Protein AF-0000000083337610 (afdb_homodimer)

Structure (mmCIF, N/CA/C/O backbone):
data_AF-0000000083337610-model_v1
#
loop_
_entity.id
_entity.type
_entity.pdbx_description
1 polymer 'DUF386 domain-containing protein'
#
loop_
_atom_site.group_PDB
_atom_site.id
_atom_site.type_symbol
_atom_site.label_atom_id
_atom_site.label_alt_id
_atom_site.label_comp_id
_atom_site.label_asym_id
_atom_site.label_entity_id
_atom_site.label_seq_id
_atom_site.pdbx_PDB_ins_code
_atom_site.Cartn_x
_atom_site.Cartn_y
_atom_site.Cartn_z
_atom_site.occupancy
_atom_site.B_iso_or_equiv
_atom_site.auth_seq_id
_atom_site.auth_comp_id
_atom_site.auth_asym_id
_atom_site.auth_atom_id
_atom_site.pdbx_PDB_model_num
ATOM 1 N N . MET A 1 1 ? -5.125 1.485 -1.265 1 97.12 1 MET A N 1
ATOM 2 C CA . MET A 1 1 ? -4.098 2.395 -0.764 1 97.12 1 MET A CA 1
ATOM 3 C C . MET A 1 1 ? -2.836 2.314 -1.617 1 97.12 1 MET A C 1
ATOM 5 O O . MET A 1 1 ? -2.586 1.3 -2.27 1 97.12 1 MET A O 1
ATOM 9 N N . ILE A 1 2 ? -2.115 3.377 -1.71 1 97.62 2 ILE A N 1
ATOM 10 C CA . ILE A 1 2 ? -0.821 3.461 -2.379 1 97.62 2 ILE A CA 1
ATOM 11 C C . ILE A 1 2 ? 0.247 3.904 -1.381 1 97.62 2 ILE A C 1
ATOM 13 O O . ILE A 1 2 ? 0.027 4.832 -0.598 1 97.62 2 ILE A O 1
ATOM 17 N N . PHE A 1 3 ? 1.333 3.201 -1.333 1 97.88 3 PHE A N 1
ATOM 18 C CA . PHE A 1 3 ? 2.441 3.482 -0.428 1 97.88 3 PHE A CA 1
ATOM 19 C C . PHE A 1 3 ? 3.738 3.68 -1.204 1 97.88 3 PHE A C 1
ATOM 21 O O . PHE A 1 3 ? 4.047 2.906 -2.113 1 97.88 3 PHE A O 1
ATOM 28 N N . GLY A 1 4 ? 4.496 4.75 -0.892 1 96.88 4 GLY A N 1
ATOM 29 C CA . GLY A 1 4 ? 5.75 5.02 -1.575 1 96.88 4 GLY A CA 1
ATOM 30 C C . GLY A 1 4 ? 6.645 5.988 -0.824 1 96.88 4 GLY A C 1
ATOM 31 O O . GLY A 1 4 ? 6.387 6.301 0.34 1 96.88 4 GLY A O 1
ATOM 32 N N . HIS A 1 5 ? 7.754 6.293 -1.377 1 96.81 5 HIS A N 1
ATOM 33 C CA . HIS A 1 5 ? 8.719 7.266 -0.884 1 96.81 5 HIS A CA 1
ATOM 34 C C . HIS A 1 5 ? 8.961 8.375 -1.906 1 96.81 5 HIS A C 1
ATOM 36 O O . HIS A 1 5 ? 9.141 8.102 -3.094 1 96.81 5 HIS A O 1
ATOM 42 N N . LEU A 1 6 ? 9.016 9.602 -1.452 1 96.25 6 LEU A N 1
ATOM 43 C CA . LEU A 1 6 ? 9.039 10.742 -2.361 1 96.25 6 LEU A CA 1
ATOM 44 C C . LEU A 1 6 ? 10.359 10.805 -3.125 1 96.25 6 LEU A C 1
ATOM 46 O O . LEU A 1 6 ? 10.445 11.461 -4.168 1 96.25 6 LEU A O 1
ATOM 50 N N . SER A 1 7 ? 11.375 10.227 -2.555 1 93.44 7 SER A N 1
ATOM 51 C CA . SER A 1 7 ? 12.664 10.25 -3.23 1 93.44 7 SER A CA 1
ATOM 52 C C . SER A 1 7 ? 12.672 9.32 -4.438 1 93.44 7 SER A C 1
ATOM 54 O O . SER A 1 7 ? 13.602 9.344 -5.246 1 93.44 7 SER A O 1
ATOM 56 N N . GLN A 1 8 ? 11.703 8.484 -4.59 1 92.56 8 GLN A N 1
ATOM 57 C CA . GLN A 1 8 ? 11.578 7.559 -5.711 1 92.56 8 GLN A CA 1
ATOM 58 C C . GLN A 1 8 ? 10.547 8.055 -6.723 1 92.56 8 GLN A C 1
ATOM 60 O O . GLN A 1 8 ? 9.602 8.75 -6.359 1 92.56 8 GLN A O 1
ATOM 65 N N . PRO A 1 9 ? 10.852 7.738 -7.949 1 90.12 9 PRO A N 1
ATOM 66 C CA . PRO A 1 9 ? 9.805 8.062 -8.922 1 90.12 9 PRO A CA 1
ATOM 67 C C . PRO A 1 9 ? 8.492 7.332 -8.641 1 90.12 9 PRO A C 1
ATOM 69 O O . PRO A 1 9 ? 8.492 6.297 -7.969 1 90.12 9 PRO A O 1
ATOM 72 N N . ASN A 1 10 ? 7.395 7.953 -9.102 1 91.19 10 ASN A N 1
ATOM 73 C CA . ASN A 1 10 ? 6.145 7.207 -9.039 1 91.19 10 ASN A CA 1
ATOM 74 C C . ASN A 1 10 ? 6.254 5.859 -9.75 1 91.19 10 ASN A C 1
ATOM 76 O O . ASN A 1 10 ? 6.871 5.766 -10.812 1 91.19 10 ASN A O 1
ATOM 80 N N . PRO A 1 11 ? 5.742 4.875 -9.133 1 86.88 11 PRO A N 1
ATOM 81 C CA . PRO A 1 11 ? 5.879 3.564 -9.773 1 86.88 11 PRO A CA 1
ATOM 82 C C . PRO A 1 11 ? 5.098 3.459 -11.078 1 86.88 11 PRO A C 1
ATOM 84 O O . PRO A 1 11 ? 5.441 2.654 -11.945 1 86.88 11 PRO A O 1
ATOM 87 N N . CYS A 1 12 ? 4.062 4.18 -11.133 1 91.81 12 CYS A N 1
ATOM 88 C CA . CYS A 1 12 ? 3.262 4.297 -12.352 1 91.81 12 CYS A CA 1
ATOM 89 C C . CYS A 1 12 ? 2.58 5.656 -12.422 1 91.81 12 CYS A C 1
ATOM 91 O O . CYS A 1 12 ? 2.695 6.465 -11.5 1 91.81 12 CYS A O 1
ATOM 93 N N . ARG A 1 13 ? 1.967 5.816 -13.609 1 90.81 13 ARG A N 1
ATOM 94 C CA . ARG A 1 13 ? 1.261 7.086 -13.758 1 90.81 13 ARG A CA 1
ATOM 95 C C . ARG A 1 13 ? -0.006 7.109 -12.914 1 90.81 13 ARG A C 1
ATOM 97 O O . ARG A 1 13 ? -0.825 6.191 -12.984 1 90.81 13 ARG A O 1
ATOM 104 N N . PHE A 1 14 ? -0.141 8.172 -12.109 1 95.25 14 PHE A N 1
ATOM 105 C CA . PHE A 1 14 ? -1.327 8.367 -11.281 1 95.25 14 PHE A CA 1
ATOM 106 C C . PHE A 1 14 ? -2.252 9.406 -11.898 1 95.25 14 PHE A C 1
ATOM 108 O O . PHE A 1 14 ? -1.863 10.117 -12.828 1 95.25 14 PHE A O 1
ATOM 115 N N . PRO A 1 15 ? -3.549 9.453 -11.461 1 95.44 15 PRO A N 1
ATOM 116 C CA . PRO A 1 15 ? -4.406 10.57 -11.867 1 95.44 15 PRO A CA 1
ATOM 117 C C . PRO A 1 15 ? -3.764 11.93 -11.617 1 95.44 15 PRO A C 1
ATOM 119 O O . PRO A 1 15 ? -3.002 12.086 -10.664 1 95.44 15 PRO A O 1
ATOM 122 N N . ALA A 1 16 ? -4.098 12.836 -12.445 1 96.5 16 ALA A N 1
ATOM 123 C CA . ALA A 1 16 ? -3.475 14.156 -12.43 1 96.5 16 ALA A CA 1
ATOM 124 C C . ALA A 1 16 ? -3.566 14.797 -11.047 1 96.5 16 ALA A C 1
ATOM 126 O O . ALA A 1 16 ? -2.627 15.453 -10.594 1 96.5 16 ALA A O 1
ATOM 127 N N . ALA A 1 17 ? -4.684 14.648 -10.406 1 97.81 17 ALA A N 1
ATOM 128 C CA . ALA A 1 17 ? -4.883 15.258 -9.094 1 97.81 17 ALA A CA 1
ATOM 129 C C . ALA A 1 17 ? -3.902 14.695 -8.07 1 97.81 17 ALA A C 1
ATOM 131 O O . ALA A 1 17 ? -3.377 15.422 -7.23 1 97.81 17 ALA A O 1
ATOM 132 N N . ILE A 1 18 ? -3.664 13.414 -8.086 1 98 18 ILE A N 1
ATOM 133 C CA . ILE A 1 18 ? -2.719 12.766 -7.184 1 98 18 ILE A CA 1
ATOM 134 C C . ILE A 1 18 ? -1.299 13.234 -7.508 1 98 18 ILE A C 1
ATOM 136 O O . ILE A 1 18 ? -0.52 13.539 -6.602 1 98 18 ILE A O 1
ATOM 140 N N . GLU A 1 19 ? -0.991 13.297 -8.82 1 97.06 19 GLU A N 1
ATOM 141 C CA . GLU A 1 19 ? 0.319 13.797 -9.227 1 97.06 19 GLU A CA 1
ATOM 142 C C . GLU A 1 19 ? 0.546 15.219 -8.727 1 97.06 19 GLU A C 1
ATOM 144 O O . GLU A 1 19 ? 1.638 15.555 -8.258 1 97.06 19 GLU A O 1
ATOM 149 N N . LYS A 1 20 ? -0.447 16.016 -8.852 1 98 20 LYS A N 1
ATOM 150 C CA . LYS A 1 20 ? -0.371 17.375 -8.352 1 98 20 LYS A CA 1
ATOM 151 C C . LYS A 1 20 ? -0.085 17.406 -6.852 1 98 20 LYS A C 1
ATOM 153 O O . LYS A 1 20 ? 0.735 18.203 -6.383 1 98 20 LYS A O 1
ATOM 158 N N . GLY A 1 21 ? -0.787 16.547 -6.086 1 98.44 21 GLY A N 1
ATOM 159 C CA . GLY A 1 21 ? -0.542 16.453 -4.656 1 98.44 21 GLY A CA 1
ATOM 160 C C . GLY A 1 21 ? 0.877 16.031 -4.324 1 98.44 21 GLY A C 1
ATOM 161 O O . GLY A 1 21 ? 1.514 16.609 -3.445 1 98.44 21 GLY A O 1
ATOM 162 N N . LEU A 1 22 ? 1.353 15.039 -5.023 1 98.19 22 LEU A N 1
ATOM 163 C CA . LEU A 1 22 ? 2.711 14.555 -4.793 1 98.19 22 LEU A CA 1
ATOM 164 C C . LEU A 1 22 ? 3.734 15.617 -5.191 1 98.19 22 LEU A C 1
ATOM 166 O O . LEU A 1 22 ? 4.758 15.773 -4.523 1 98.19 22 LEU A O 1
ATOM 170 N N . ASP A 1 23 ? 3.527 16.297 -6.285 1 97.75 23 ASP A N 1
ATOM 171 C CA . ASP A 1 23 ? 4.41 17.375 -6.711 1 97.75 23 ASP A CA 1
ATOM 172 C C . ASP A 1 23 ? 4.461 18.484 -5.664 1 97.75 23 ASP A C 1
ATOM 174 O O . ASP A 1 23 ? 5.527 19.047 -5.402 1 97.75 23 ASP A O 1
ATOM 178 N N . PHE A 1 24 ? 3.289 18.859 -5.133 1 98.62 24 PHE A N 1
ATOM 179 C CA . PHE A 1 24 ? 3.236 19.828 -4.047 1 98.62 24 PHE A CA 1
ATOM 180 C C . PHE A 1 24 ? 4.156 19.422 -2.906 1 98.62 24 PHE A C 1
ATOM 182 O O . PHE A 1 24 ? 4.926 20.234 -2.396 1 98.62 24 PHE A O 1
ATOM 189 N N . LEU A 1 25 ? 4.09 18.141 -2.535 1 98.44 25 LEU A N 1
ATOM 190 C CA . LEU A 1 25 ? 4.906 17.625 -1.442 1 98.44 25 LEU A CA 1
ATOM 191 C C . LEU A 1 25 ? 6.391 17.672 -1.802 1 98.44 25 LEU A C 1
ATOM 193 O O . LEU A 1 25 ? 7.23 17.953 -0.946 1 98.44 25 LEU A O 1
ATOM 197 N N . ARG A 1 26 ? 6.699 17.422 -3.021 1 96.69 26 ARG A N 1
ATOM 198 C CA . ARG A 1 26 ? 8.078 17.359 -3.492 1 96.69 26 ARG A CA 1
ATOM 199 C C . ARG A 1 26 ? 8.703 18.75 -3.549 1 96.69 26 ARG A C 1
ATOM 201 O O . ARG A 1 26 ? 9.898 18.922 -3.309 1 96.69 26 ARG A O 1
ATOM 208 N N . THR A 1 27 ? 7.926 19.75 -3.818 1 96.81 27 THR A N 1
ATOM 209 C CA . THR A 1 27 ? 8.5 21.031 -4.219 1 96.81 27 THR A CA 1
ATOM 210 C C . THR A 1 27 ? 8.305 22.062 -3.125 1 96.81 27 THR A C 1
ATOM 212 O O . THR A 1 27 ? 8.898 23.156 -3.18 1 96.81 27 THR A O 1
ATOM 215 N N . THR A 1 28 ? 7.512 21.797 -2.176 1 97.44 28 THR A N 1
ATOM 2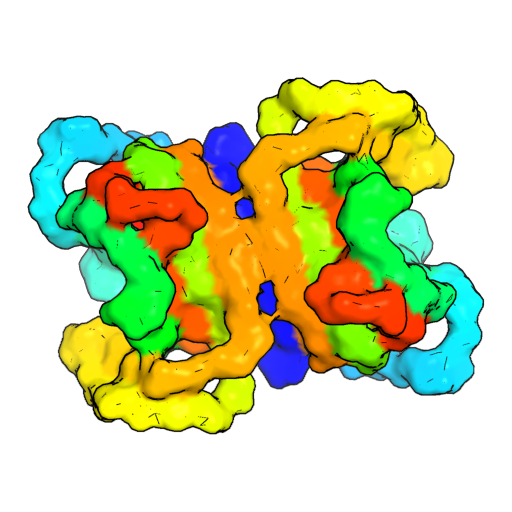16 C CA . THR A 1 28 ? 7.258 22.766 -1.113 1 97.44 28 THR A CA 1
ATOM 217 C C . THR A 1 28 ? 8.32 22.672 -0.026 1 97.44 28 THR A C 1
ATOM 219 O O . THR A 1 28 ? 8.711 21.578 0.37 1 97.44 28 THR A O 1
ATOM 222 N N . ASP A 1 29 ? 8.844 23.766 0.438 1 96.5 29 ASP A N 1
ATOM 223 C CA . ASP A 1 29 ? 9.727 23.828 1.599 1 96.5 29 ASP A CA 1
ATOM 224 C C . ASP A 1 29 ? 8.93 24 2.887 1 96.5 29 ASP A C 1
ATOM 226 O O . ASP A 1 29 ? 8.492 25.109 3.203 1 96.5 29 ASP A O 1
ATOM 230 N N . PHE A 1 30 ? 8.797 22.938 3.623 1 97.38 30 PHE A N 1
ATOM 231 C CA . PHE A 1 30 ? 7.945 22.953 4.809 1 97.38 30 PHE A CA 1
ATOM 232 C C . PHE A 1 30 ? 8.719 23.438 6.027 1 97.38 30 PHE A C 1
ATOM 234 O O . PHE A 1 30 ? 8.148 23.609 7.102 1 97.38 30 PHE A O 1
ATOM 241 N N . HIS A 1 31 ? 9.945 23.609 5.977 1 91.12 31 HIS A N 1
ATOM 242 C CA . HIS A 1 31 ? 10.812 23.891 7.113 1 91.12 31 HIS A CA 1
ATOM 243 C C . HIS A 1 31 ? 10.406 25.203 7.797 1 91.12 31 HIS A C 1
ATOM 245 O O . HIS A 1 31 ? 10.453 25.297 9.023 1 91.12 31 HIS A O 1
ATOM 251 N N . ASN A 1 32 ? 9.938 26.141 7.012 1 89.81 32 ASN A N 1
ATOM 252 C CA . ASN A 1 32 ? 9.68 27.438 7.633 1 89.81 32 ASN A CA 1
ATOM 253 C C . ASN A 1 32 ? 8.188 27.734 7.715 1 89.81 32 ASN A C 1
ATOM 255 O O . ASN A 1 32 ? 7.785 28.875 7.883 1 89.81 32 ASN A O 1
ATOM 259 N N . LEU A 1 33 ? 7.434 26.719 7.551 1 95.38 33 LEU A N 1
ATOM 260 C CA . LEU A 1 33 ? 5.992 26.922 7.645 1 95.38 33 LEU A CA 1
ATOM 261 C C . LEU A 1 33 ? 5.473 26.484 9.016 1 95.38 33 LEU A C 1
ATOM 263 O O . LEU A 1 33 ? 5.945 25.5 9.578 1 95.38 33 LEU A O 1
ATOM 267 N N . SER A 1 34 ? 4.535 27.281 9.523 1 96.88 34 SER A N 1
ATOM 268 C CA . SER A 1 34 ? 3.867 26.891 10.766 1 96.88 34 SER A CA 1
ATOM 269 C C . SER A 1 34 ? 2.738 25.891 10.5 1 96.88 34 SER A C 1
ATOM 271 O O . SER A 1 34 ? 2.127 25.922 9.43 1 96.88 34 SER A O 1
ATOM 273 N N . PRO A 1 35 ? 2.467 25.078 11.453 1 98 35 PRO A N 1
ATOM 274 C CA . PRO A 1 35 ? 1.321 24.172 11.297 1 98 35 PRO A CA 1
ATOM 275 C C . PRO A 1 35 ? 0.034 24.906 10.938 1 98 35 PRO A C 1
ATOM 277 O O . PRO A 1 35 ? -0.187 26.031 11.391 1 98 35 PRO A O 1
ATOM 280 N N . GLY A 1 36 ? -0.801 24.312 10.219 1 98.06 36 GLY A N 1
ATOM 281 C CA . GLY A 1 36 ? -2.041 24.906 9.742 1 98.06 36 GLY A CA 1
ATOM 282 C C . GLY A 1 36 ? -2.453 24.406 8.367 1 98.06 36 GLY A C 1
ATOM 283 O O . GLY A 1 36 ? -1.896 23.438 7.859 1 98.06 36 GLY A O 1
ATOM 284 N N . VAL A 1 37 ? -3.475 25.031 7.824 1 97.81 37 VAL A N 1
ATOM 285 C CA . VAL A 1 37 ? -4.027 24.656 6.527 1 97.81 37 VAL A CA 1
ATOM 286 C C . VAL A 1 37 ? -3.314 25.422 5.418 1 97.81 37 VAL A C 1
ATOM 288 O O . VAL A 1 37 ? -3.061 26.625 5.555 1 97.81 37 VAL A O 1
ATOM 291 N N . ILE A 1 38 ? -2.926 24.75 4.422 1 97.75 38 ILE A N 1
ATOM 292 C CA . ILE A 1 38 ? -2.338 25.344 3.225 1 97.75 38 ILE A CA 1
ATOM 293 C C . ILE A 1 38 ? -3.266 25.125 2.031 1 97.75 38 ILE A C 1
ATOM 295 O O . ILE A 1 38 ? -3.473 23.984 1.596 1 97.75 38 ILE A O 1
ATOM 299 N N . GLU A 1 39 ? -3.783 26.156 1.479 1 97.75 39 GLU A N 1
ATOM 300 C CA . GLU A 1 39 ? -4.641 26.062 0.304 1 97.75 39 GLU A CA 1
ATOM 301 C C . GLU A 1 39 ? -3.828 25.766 -0.952 1 97.75 39 GLU A C 1
ATOM 303 O O . GLU A 1 39 ? -2.775 26.375 -1.173 1 97.75 39 GLU A O 1
ATOM 308 N N . ILE A 1 40 ? -4.297 24.859 -1.743 1 97.94 40 ILE A N 1
ATOM 309 C CA . ILE A 1 40 ? -3.6 24.5 -2.973 1 97.94 40 ILE A CA 1
ATOM 310 C C . ILE A 1 40 ? -4.488 24.797 -4.176 1 97.94 40 ILE A C 1
ATOM 312 O O . ILE A 1 40 ? -4.07 25.469 -5.113 1 97.94 40 ILE A O 1
ATOM 316 N N . ASP A 1 41 ? -5.707 24.312 -4.195 1 97.75 41 ASP A N 1
ATOM 317 C CA . ASP A 1 41 ? -6.648 24.453 -5.301 1 97.75 41 ASP A CA 1
ATOM 318 C C . ASP A 1 41 ? -8.086 24.531 -4.793 1 97.75 41 ASP A C 1
ATOM 320 O O . ASP A 1 41 ? -8.93 23.719 -5.191 1 97.75 41 ASP A O 1
ATOM 324 N N . GLY A 1 42 ? -8.297 25.438 -3.875 1 94.25 42 GLY A N 1
ATOM 325 C CA . GLY A 1 42 ? -9.617 25.625 -3.277 1 94.25 42 GLY A CA 1
ATOM 326 C C . GLY A 1 42 ? -10.133 24.375 -2.578 1 94.25 42 GLY A C 1
ATOM 327 O O . GLY A 1 42 ? -9.406 23.75 -1.791 1 94.25 42 GLY A O 1
ATOM 328 N N . GLY A 1 43 ? -11.383 24.062 -2.793 1 94.38 43 GLY A N 1
ATOM 329 C CA . GLY A 1 43 ? -12.023 22.906 -2.186 1 94.38 43 GLY A CA 1
ATOM 330 C C . GLY A 1 43 ? -11.648 21.594 -2.85 1 94.38 43 GLY A C 1
ATOM 331 O O . GLY A 1 43 ? -11.938 20.516 -2.324 1 94.38 43 GLY A O 1
ATOM 332 N N . LYS A 1 44 ? -10.883 21.75 -3.898 1 97.56 44 LYS A N 1
ATOM 333 C CA . LYS A 1 44 ? -10.492 20.531 -4.625 1 97.56 44 LYS A CA 1
ATOM 334 C C . LYS A 1 44 ? -9.273 19.875 -3.984 1 97.56 44 LYS A C 1
ATOM 336 O O . LYS A 1 44 ? -9.102 18.656 -4.078 1 97.56 44 LYS A O 1
ATOM 341 N N . MET A 1 45 ? -8.438 20.719 -3.41 1 98.56 45 MET A N 1
ATOM 342 C CA . MET A 1 45 ? -7.207 20.203 -2.809 1 98.56 45 MET A CA 1
ATOM 343 C C . MET A 1 45 ? -6.664 21.188 -1.777 1 98.56 45 MET A C 1
ATOM 345 O O . MET A 1 45 ? -6.57 22.391 -2.047 1 98.56 45 MET A O 1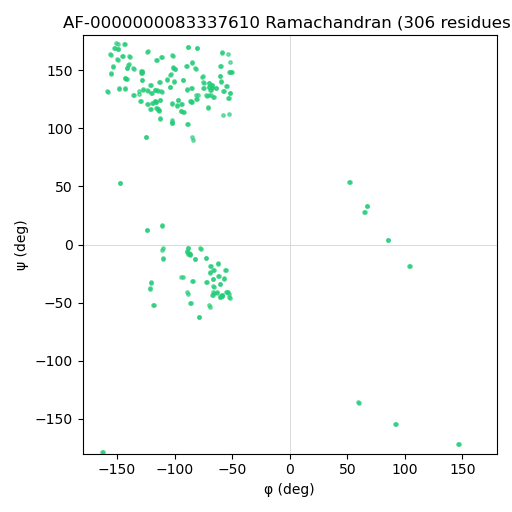
ATOM 349 N N . TYR A 1 46 ? -6.324 20.703 -0.622 1 98.62 46 TYR A N 1
ATOM 350 C CA . TYR A 1 46 ? -5.613 21.484 0.393 1 98.62 46 TYR A CA 1
ATOM 351 C C . TYR A 1 46 ? -4.723 20.578 1.239 1 98.62 46 TYR A C 1
ATOM 353 O O . TYR A 1 46 ? -4.777 19.344 1.116 1 98.62 46 TYR A O 1
ATOM 361 N N . ALA A 1 47 ? -3.871 21.219 2.018 1 98.69 47 ALA A N 1
ATOM 362 C CA . ALA A 1 47 ? -2.963 20.453 2.867 1 98.69 47 ALA A CA 1
ATOM 363 C C . ALA A 1 47 ? -3.025 20.938 4.312 1 98.69 47 ALA A C 1
ATOM 365 O O . ALA A 1 47 ? -3.398 22.078 4.574 1 98.69 47 ALA A O 1
ATOM 366 N N . GLN A 1 48 ? -2.795 20.031 5.156 1 98.56 48 GLN A N 1
ATOM 367 C CA . GLN A 1 48 ? -2.609 20.344 6.57 1 98.56 48 GLN A CA 1
ATOM 368 C C . GLN A 1 48 ? -1.197 19.984 7.031 1 98.56 48 GLN A C 1
ATOM 370 O O . GLN A 1 48 ? -0.761 18.844 6.895 1 98.56 48 GLN A O 1
ATOM 375 N N . LEU A 1 49 ? -0.49 21 7.445 1 98.75 49 LEU A N 1
ATOM 376 C CA . LEU A 1 49 ? 0.769 20.766 8.141 1 98.75 49 LEU A CA 1
ATOM 377 C C . LEU A 1 49 ? 0.531 20.531 9.633 1 98.75 49 LEU A C 1
ATOM 379 O O . LEU A 1 49 ? -0.053 21.375 10.312 1 98.75 49 LEU A O 1
ATOM 383 N N . ILE A 1 50 ? 0.985 19.375 10.133 1 98.56 50 ILE A N 1
ATOM 384 C CA . ILE A 1 50 ? 0.602 18.922 11.469 1 98.56 50 ILE A CA 1
ATOM 385 C C . ILE A 1 50 ? 1.851 18.594 12.281 1 98.56 50 ILE A C 1
ATOM 387 O O . ILE A 1 50 ? 2.787 17.969 11.766 1 98.56 50 ILE A O 1
ATOM 391 N N . GLU A 1 51 ? 1.927 19.047 13.445 1 98.44 51 GLU A N 1
ATOM 392 C CA . GLU A 1 51 ? 2.873 18.609 14.469 1 98.44 51 GLU A CA 1
ATOM 393 C C . GLU A 1 51 ? 2.154 17.984 15.656 1 98.44 51 GLU A C 1
ATOM 395 O O . GLU A 1 51 ? 1.262 18.594 16.25 1 98.44 51 GLU A O 1
ATOM 400 N N . LEU A 1 52 ? 2.518 16.766 15.93 1 98.5 52 LEU A N 1
ATOM 401 C CA . LEU A 1 52 ? 1.869 16.062 17.031 1 98.5 52 LEU A CA 1
ATOM 402 C C . LEU A 1 52 ? 2.771 14.961 17.578 1 98.5 52 LEU A C 1
ATOM 404 O O . LEU A 1 52 ? 3.795 14.633 16.969 1 98.5 52 LEU A O 1
ATOM 408 N N . THR A 1 53 ? 2.492 14.469 18.734 1 98.75 53 THR A N 1
ATOM 409 C CA . THR A 1 53 ? 3.174 13.312 19.312 1 98.75 53 THR A CA 1
ATOM 410 C C . THR A 1 53 ? 2.365 12.039 19.078 1 98.75 53 THR A C 1
ATOM 412 O O . THR A 1 53 ? 1.169 11.992 19.375 1 98.75 53 THR A O 1
ATOM 415 N N . THR A 1 54 ? 2.994 11.047 18.469 1 98.69 54 THR A N 1
ATOM 416 C CA . THR A 1 54 ? 2.303 9.781 18.234 1 98.69 54 THR A CA 1
ATOM 417 C C . THR A 1 54 ? 1.838 9.164 19.547 1 98.69 54 THR A C 1
ATOM 419 O O . THR A 1 54 ? 2.271 9.578 20.625 1 98.69 54 THR A O 1
ATOM 422 N N . CYS A 1 55 ? 0.962 8.211 19.469 1 98.38 55 CYS A N 1
ATOM 423 C CA . CYS A 1 55 ? 0.435 7.531 20.656 1 98.38 55 CYS A CA 1
ATOM 424 C C . CYS A 1 55 ? 0.214 6.047 20.375 1 98.38 55 CYS A C 1
ATOM 426 O O . CYS A 1 55 ? 0.406 5.586 19.25 1 98.38 55 CYS A O 1
ATOM 428 N N . ASP A 1 56 ? -0.103 5.375 21.422 1 97.81 56 ASP A N 1
ATOM 429 C CA . ASP A 1 56 ? -0.45 3.969 21.25 1 97.81 56 ASP A CA 1
ATOM 430 C C . ASP A 1 56 ? -1.652 3.807 20.328 1 97.81 56 ASP A C 1
ATOM 432 O O . ASP A 1 56 ? -2.609 4.582 20.406 1 97.81 56 ASP A O 1
ATOM 436 N N . SER A 1 57 ? -1.564 2.764 19.484 1 96.94 57 SER A N 1
ATOM 437 C CA . SER A 1 57 ? -2.621 2.557 18.5 1 96.94 57 SER A CA 1
ATOM 438 C C . SER A 1 57 ? -3.982 2.416 19.172 1 96.94 57 SER A C 1
ATOM 440 O O . SER A 1 57 ? -5.004 2.805 18.609 1 96.94 57 SER A O 1
ATOM 442 N N . GLN A 1 58 ? -4.043 1.926 20.375 1 95 58 GLN A N 1
ATOM 443 C CA . GLN A 1 58 ? -5.297 1.713 21.094 1 95 58 GLN A CA 1
ATOM 444 C C . GLN A 1 58 ? -5.949 3.039 21.469 1 95 58 GLN A C 1
ATOM 446 O O . GLN A 1 58 ? -7.141 3.084 21.781 1 95 58 GLN A O 1
ATOM 451 N N . GLN A 1 59 ? -5.176 4.074 21.453 1 94.31 59 GLN A N 1
ATOM 452 C CA . GLN A 1 59 ? -5.684 5.391 21.812 1 94.31 59 GLN A CA 1
ATOM 453 C C . GLN A 1 59 ? -6.293 6.105 20.609 1 94.31 59 GLN A C 1
ATOM 455 O O . GLN A 1 59 ? -6.859 7.191 20.75 1 94.31 59 GLN A O 1
ATOM 460 N N . ASN A 1 60 ? -6.105 5.531 19.422 1 93.25 60 ASN A N 1
ATOM 461 C CA . ASN A 1 60 ? -6.652 6.094 18.188 1 93.25 60 ASN A CA 1
ATOM 462 C C . ASN A 1 60 ? -7.738 5.199 17.594 1 93.25 60 ASN A C 1
ATOM 464 O O . ASN A 1 60 ? -7.605 3.973 17.594 1 93.25 60 ASN A O 1
ATOM 468 N N . GLN A 1 61 ? -8.734 5.832 17.125 1 94.06 61 GLN A N 1
ATOM 469 C CA . GLN A 1 61 ? -9.781 5.066 16.453 1 94.06 61 GLN A CA 1
ATOM 470 C C . GLN A 1 61 ? -9.531 4.988 14.953 1 94.06 61 GLN A C 1
ATOM 472 O O . GLN A 1 61 ? -9.07 5.957 14.344 1 94.06 61 GLN A O 1
ATOM 477 N N . PRO A 1 62 ? -9.82 3.832 14.367 1 96.75 62 PRO A N 1
ATOM 478 C CA . PRO A 1 62 ? -9.797 3.791 12.906 1 96.75 62 PRO A CA 1
ATOM 479 C C . PRO A 1 62 ? -10.797 4.758 12.273 1 96.75 62 PRO A C 1
ATOM 481 O O . PRO A 1 62 ? -11.898 4.945 12.797 1 96.75 62 PRO A O 1
ATOM 484 N N . GLU A 1 63 ? -10.445 5.309 11.195 1 97.25 63 GLU A N 1
ATOM 485 C CA . GLU A 1 63 ? -11.297 6.32 10.578 1 97.25 63 GLU A CA 1
ATOM 486 C C . GLU A 1 63 ? -11.352 6.156 9.062 1 97.25 63 GLU A C 1
ATOM 488 O O . GLU A 1 63 ? -10.477 5.512 8.477 1 97.25 63 GLU A O 1
ATOM 493 N N . VAL A 1 64 ? -12.359 6.75 8.43 1 96 64 VAL A N 1
ATOM 494 C CA . VAL A 1 64 ? -12.469 6.879 6.98 1 96 64 VAL A CA 1
ATOM 495 C C . VAL A 1 64 ? -13.008 8.266 6.625 1 96 64 VAL A C 1
ATOM 497 O O . VAL A 1 64 ? -13.609 8.938 7.461 1 96 64 VAL A O 1
ATOM 500 N N . HIS A 1 65 ? -12.672 8.648 5.441 1 96.19 65 HIS A N 1
ATOM 501 C CA . HIS A 1 65 ? -13.211 9.859 4.828 1 96.19 65 HIS A CA 1
ATOM 502 C C . HIS A 1 65 ? -14.039 9.523 3.594 1 96.19 65 HIS A C 1
ATOM 504 O O . HIS A 1 65 ? -13.883 8.453 3.004 1 96.19 65 HIS A O 1
ATOM 510 N N . ARG A 1 66 ? -14.961 10.438 3.164 1 93.38 66 ARG A N 1
ATOM 511 C CA . ARG A 1 66 ? -15.836 10.164 2.027 1 93.38 66 ARG A CA 1
ATOM 512 C C . ARG A 1 66 ? -15.633 11.188 0.919 1 93.38 66 ARG A C 1
ATOM 514 O O . ARG A 1 66 ? -15.688 10.852 -0.265 1 93.38 66 ARG A O 1
ATOM 521 N N . ARG A 1 67 ? -15.336 12.359 1.269 1 95.94 67 ARG A N 1
ATOM 522 C CA . ARG A 1 67 ? -15.25 13.43 0.287 1 95.94 67 ARG A CA 1
ATOM 523 C C . ARG A 1 67 ? -13.828 13.594 -0.235 1 95.94 67 ARG A C 1
ATOM 525 O O . ARG A 1 67 ? -13.625 13.992 -1.381 1 95.94 67 ARG A O 1
ATOM 532 N N . TYR A 1 68 ? -12.812 13.234 0.579 1 97.75 68 TYR A N 1
ATOM 533 C CA . TYR A 1 68 ? -11.414 13.438 0.22 1 97.75 68 TYR A CA 1
ATOM 534 C C . TYR A 1 68 ? -10.617 12.141 0.384 1 97.75 68 TYR A C 1
ATOM 536 O O . TYR A 1 68 ? -10.906 11.344 1.275 1 97.75 68 TYR A O 1
ATOM 544 N N . LEU A 1 69 ? -9.734 11.93 -0.514 1 98.12 69 LEU A N 1
ATOM 545 C CA . LEU A 1 69 ? -8.641 11.039 -0.157 1 98.12 69 LEU A CA 1
ATOM 546 C C . LEU A 1 69 ? -7.539 11.797 0.572 1 98.12 69 LEU A C 1
ATOM 548 O O . LEU A 1 69 ? -7.445 13.016 0.467 1 98.12 69 LEU A O 1
ATOM 552 N N . ASP A 1 70 ? -6.75 11.07 1.333 1 98.69 70 ASP A N 1
ATOM 553 C CA . ASP A 1 70 ? -5.637 11.641 2.088 1 98.69 70 ASP A CA 1
ATOM 554 C C . ASP A 1 70 ? -4.297 11.164 1.535 1 98.69 70 ASP A C 1
ATOM 556 O O . ASP A 1 70 ? -4.102 9.969 1.312 1 98.69 70 ASP A O 1
ATOM 560 N N . ILE A 1 71 ? -3.404 12.047 1.323 1 98.88 71 ILE A N 1
ATOM 561 C CA . ILE A 1 71 ? -1.998 11.672 1.225 1 98.88 71 ILE A CA 1
ATOM 562 C C . ILE A 1 71 ? -1.278 12.023 2.523 1 98.88 71 ILE A C 1
ATOM 564 O O . ILE A 1 71 ? -1.045 13.195 2.812 1 98.88 71 ILE A O 1
ATOM 568 N N . HIS A 1 72 ? -0.991 11.039 3.332 1 98.94 72 HIS A N 1
ATOM 569 C CA . HIS A 1 72 ? -0.157 11.227 4.512 1 98.94 72 HIS A CA 1
ATOM 570 C C . HIS A 1 72 ? 1.324 11.227 4.148 1 98.94 72 HIS A C 1
ATOM 572 O O . HIS A 1 72 ? 1.8 10.305 3.477 1 98.94 72 HIS A O 1
ATOM 578 N N . TYR A 1 73 ? 2.045 12.25 4.516 1 98.88 73 TYR A N 1
ATOM 579 C CA . TYR A 1 73 ? 3.465 12.398 4.223 1 98.88 73 TYR A CA 1
ATOM 580 C C . TYR A 1 73 ? 4.25 12.75 5.48 1 98.88 73 TYR A C 1
ATOM 582 O O . TYR A 1 73 ? 3.959 13.75 6.145 1 98.88 73 TYR A O 1
ATOM 590 N N . LEU A 1 74 ? 5.254 11.945 5.828 1 98.81 74 LEU A N 1
ATOM 591 C CA . LEU A 1 74 ? 6.004 12.172 7.059 1 98.81 74 LEU A CA 1
ATOM 592 C C . LEU A 1 74 ? 7.25 13.008 6.789 1 98.81 74 LEU A C 1
ATOM 594 O O . LEU A 1 74 ? 8.094 12.633 5.977 1 98.81 74 LEU A O 1
ATOM 598 N N . LEU A 1 75 ? 7.352 14.141 7.43 1 98.56 75 LEU A N 1
ATOM 599 C CA . LEU A 1 75 ? 8.484 15.047 7.285 1 98.56 75 LEU A CA 1
ATOM 600 C C . LEU A 1 75 ? 9.594 14.695 8.273 1 98.56 75 LEU A C 1
ATOM 602 O O . LEU A 1 75 ? 10.773 14.742 7.934 1 98.56 75 LEU A O 1
ATOM 606 N N . SER A 1 76 ? 9.219 14.391 9.492 1 98.5 76 SER A N 1
ATOM 607 C CA . SER A 1 76 ? 10.203 14.07 10.523 1 98.5 76 SER A CA 1
ATOM 608 C C . SER A 1 76 ? 9.602 13.156 11.594 1 98.5 76 SER A C 1
ATOM 610 O O . SER A 1 76 ? 8.398 13.195 11.844 1 98.5 76 SER A O 1
ATOM 612 N N . GLY A 1 77 ? 10.508 12.344 12.242 1 98.19 77 GLY A N 1
ATOM 613 C CA . GLY A 1 77 ? 10.109 11.398 13.273 1 98.19 77 GLY A CA 1
ATOM 614 C C . GLY A 1 77 ? 9.82 10.008 12.727 1 98.19 77 GLY A C 1
ATOM 615 O O . GLY A 1 7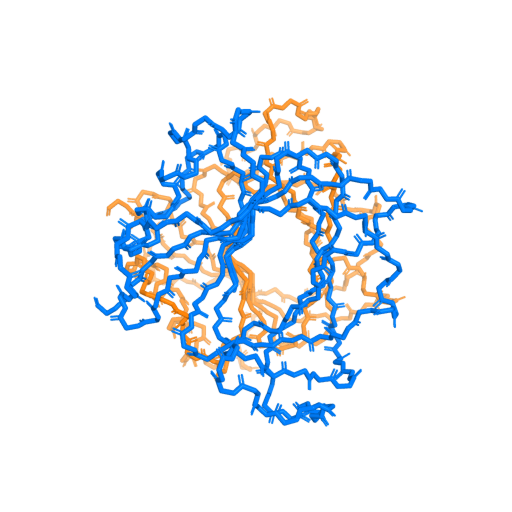7 ? 10.477 9.562 11.781 1 98.19 77 GLY A O 1
ATOM 616 N N . ALA A 1 78 ? 8.984 9.266 13.445 1 98.19 78 ALA A N 1
ATOM 617 C CA . ALA A 1 78 ? 8.578 7.906 13.094 1 98.19 78 ALA A CA 1
ATOM 618 C C . ALA A 1 78 ? 7.113 7.668 13.445 1 98.19 78 ALA A C 1
ATOM 620 O O . ALA A 1 78 ? 6.648 8.07 14.516 1 98.19 78 ALA A O 1
ATOM 621 N N . GLU A 1 79 ? 6.453 7.09 12.492 1 98.38 79 GLU A N 1
ATOM 622 C CA . GLU A 1 79 ? 5.02 6.883 12.641 1 98.38 79 GLU A CA 1
ATOM 623 C C . GLU A 1 79 ? 4.594 5.531 12.07 1 98.38 79 GLU A C 1
ATOM 625 O O . GLU A 1 79 ? 5.141 5.078 11.07 1 98.38 79 GLU A O 1
ATOM 630 N N . ARG A 1 80 ? 3.67 4.91 12.734 1 98.62 80 ARG A N 1
ATOM 631 C CA . ARG A 1 80 ? 2.936 3.824 12.094 1 98.62 80 ARG A CA 1
ATOM 632 C C . ARG A 1 80 ? 1.513 4.254 11.75 1 98.62 80 ARG A C 1
ATOM 634 O O . ARG A 1 80 ? 0.886 5 12.508 1 98.62 80 ARG A O 1
ATOM 641 N N . ILE A 1 81 ? 1.029 3.818 10.648 1 98.81 81 ILE A N 1
ATOM 642 C CA . ILE A 1 81 ? -0.359 4.043 10.258 1 98.81 81 ILE A CA 1
ATOM 643 C C . ILE A 1 81 ? -1.06 2.701 10.047 1 98.81 81 ILE A C 1
ATOM 645 O O . ILE A 1 81 ? -0.65 1.903 9.203 1 98.81 81 ILE A O 1
ATOM 649 N N . GLY A 1 82 ? -2.051 2.436 10.844 1 98.56 82 GLY A N 1
ATOM 650 C CA . GLY A 1 82 ? -2.891 1.27 10.625 1 98.56 82 GLY A CA 1
ATOM 651 C C . GLY A 1 82 ? -3.771 1.395 9.391 1 98.56 82 GLY A C 1
ATOM 652 O O . GLY A 1 82 ? -4.312 2.467 9.117 1 98.56 82 GLY A O 1
ATOM 653 N N . VAL A 1 83 ? -3.873 0.28 8.656 1 98.19 83 VAL A N 1
ATOM 654 C CA . VAL A 1 83 ? -4.676 0.329 7.438 1 98.19 83 VAL A CA 1
ATOM 655 C C . VAL A 1 83 ? -5.41 -0.996 7.25 1 98.19 83 VAL A C 1
ATOM 657 O O . VAL A 1 83 ? -4.871 -2.061 7.566 1 98.19 83 VAL A O 1
ATOM 660 N N . VAL A 1 84 ? -6.582 -0.875 6.762 1 96.38 84 VAL A N 1
ATOM 661 C CA . VAL A 1 84 ? -7.324 -2.037 6.285 1 96.38 84 VAL A CA 1
ATOM 662 C C . VAL A 1 84 ? -8.359 -1.601 5.25 1 96.38 84 VAL A C 1
ATOM 664 O O . VAL A 1 84 ? -8.867 -0.478 5.305 1 96.38 84 VAL A O 1
ATOM 667 N N . SER A 1 85 ? -8.594 -2.48 4.297 1 94.31 85 SER A N 1
ATOM 668 C CA . SER A 1 85 ? -9.688 -2.197 3.377 1 94.31 85 SER A CA 1
ATOM 669 C C . SER A 1 85 ? -11.031 -2.184 4.102 1 94.31 85 SER A C 1
ATOM 671 O O . SER A 1 85 ? -11.328 -3.084 4.887 1 94.31 85 SER A O 1
ATOM 673 N N . ASP A 1 86 ? -11.836 -1.22 3.824 1 93.44 86 ASP A N 1
ATOM 674 C CA . ASP A 1 86 ? -13.156 -1.14 4.445 1 93.44 86 ASP A CA 1
ATOM 675 C C . ASP A 1 86 ? -14.086 -2.23 3.912 1 93.44 86 ASP A C 1
ATOM 677 O O . ASP A 1 86 ? -14.398 -2.256 2.721 1 93.44 86 ASP A O 1
ATOM 681 N N . ASN A 1 87 ? -14.508 -3.055 4.73 1 90.12 87 ASN A N 1
ATOM 682 C CA . ASN A 1 87 ? -15.375 -4.152 4.309 1 90.12 87 ASN A CA 1
ATOM 683 C C . ASN A 1 87 ? -16.844 -3.756 4.355 1 90.12 87 ASN A C 1
ATOM 685 O O . ASN A 1 87 ? -17.719 -4.539 3.971 1 90.12 87 ASN A O 1
ATOM 689 N N . GLY A 1 88 ? -17.125 -2.568 4.875 1 89.19 88 GLY A N 1
ATOM 690 C CA . GLY A 1 88 ? -18.484 -2.047 4.906 1 89.19 88 GLY A CA 1
ATOM 691 C C . GLY A 1 88 ? -19.281 -2.516 6.113 1 89.19 88 GLY A C 1
ATOM 692 O O . GLY A 1 88 ? -20.453 -2.168 6.266 1 89.19 88 GLY A O 1
ATOM 693 N N . HIS A 1 89 ? -18.641 -3.254 7.023 1 90.94 89 HIS A N 1
ATOM 694 C CA . HIS A 1 89 ? -19.359 -3.863 8.125 1 90.94 89 HIS A CA 1
ATOM 695 C C . HIS A 1 89 ? -18.781 -3.441 9.477 1 90.94 89 HIS A C 1
ATOM 697 O O . HIS A 1 89 ? -19.141 -3.998 10.516 1 90.94 89 HIS A O 1
ATOM 703 N N . ASN A 1 90 ? -17.938 -2.451 9.461 1 92.69 90 ASN A N 1
ATOM 704 C CA . ASN A 1 90 ? -17.312 -2.016 10.711 1 92.69 90 ASN A CA 1
ATOM 705 C C . ASN A 1 90 ? -18.281 -1.219 11.57 1 92.69 90 ASN A C 1
ATOM 707 O O . ASN A 1 90 ? -19.062 -0.415 11.062 1 92.69 90 ASN A O 1
ATOM 711 N N . GLU A 1 91 ? -18.219 -1.469 12.844 1 93.12 91 GLU A N 1
ATOM 712 C CA . GLU A 1 91 ? -19.078 -0.732 13.773 1 93.12 91 GLU A CA 1
ATOM 713 C C . GLU A 1 91 ? -18.641 0.727 13.883 1 93.12 91 GLU A C 1
ATOM 715 O O . GLU A 1 91 ? -17.469 1.015 14.148 1 93.12 91 GLU A O 1
ATOM 720 N N . ILE A 1 92 ? -19.641 1.537 13.703 1 91.62 92 ILE A N 1
ATOM 721 C CA . ILE A 1 92 ? -19.375 2.971 13.758 1 91.62 92 ILE A CA 1
ATOM 722 C C . ILE A 1 92 ? -19.281 3.426 15.211 1 91.62 92 ILE A C 1
ATOM 724 O O . ILE A 1 92 ? -20.125 3.051 16.031 1 91.62 92 ILE A O 1
ATOM 728 N N . ALA A 1 93 ? -18.219 4.137 15.586 1 87.38 93 ALA A N 1
ATOM 729 C CA . ALA A 1 93 ? -18.047 4.723 16.906 1 87.38 93 ALA A CA 1
ATOM 730 C C . ALA A 1 93 ? -18.719 6.09 17 1 87.38 93 ALA A C 1
ATOM 732 O O . ALA A 1 93 ? -19.328 6.422 18.016 1 87.38 93 ALA A O 1
ATOM 733 N N . ALA A 1 94 ? -18.469 6.91 16.109 1 80.19 94 ALA A N 1
ATOM 734 C CA . ALA A 1 94 ? -19.094 8.227 16.016 1 80.19 94 ALA A CA 1
ATOM 735 C C . ALA A 1 94 ? -19.625 8.492 14.625 1 80.19 94 ALA A C 1
ATOM 737 O O . ALA A 1 94 ? -18.969 8.18 13.625 1 80.19 94 ALA A O 1
ATOM 738 N N . SER A 1 95 ? -20.891 8.961 14.664 1 71.81 95 SER A N 1
ATOM 739 C CA . SER A 1 95 ? -21.562 9.227 13.391 1 71.81 95 SER A CA 1
ATOM 740 C C . SER A 1 95 ? -20.703 10.125 12.492 1 71.81 95 SER A C 1
ATOM 742 O O . SER A 1 95 ? -19.781 10.797 12.977 1 71.81 95 SER A O 1
ATOM 744 N N . TYR A 1 96 ? -21.078 9.93 11.242 1 71.88 96 TYR A N 1
ATOM 745 C CA . TYR A 1 96 ? -20.406 10.75 10.234 1 71.88 96 TYR A CA 1
ATOM 746 C C . TYR A 1 96 ? -20.484 12.227 10.58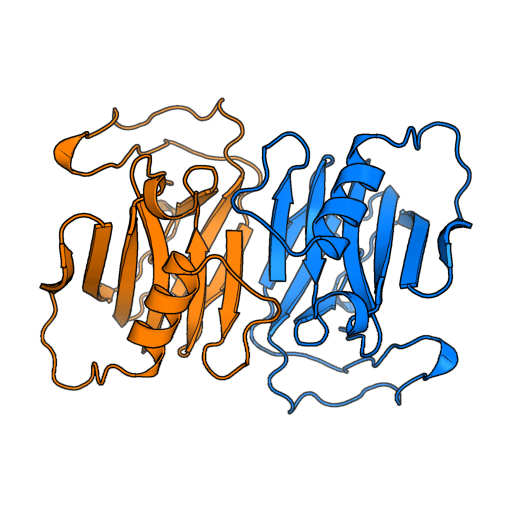6 1 71.88 96 TYR A C 1
ATOM 748 O O . TYR A 1 96 ? -21.594 12.781 10.703 1 71.88 96 TYR A O 1
ATOM 756 N N . LEU A 1 97 ? -19.234 12.711 10.898 1 78.69 97 LEU A N 1
ATOM 757 C CA . LEU A 1 97 ? -19.125 14.156 11.086 1 78.69 97 LEU A CA 1
ATOM 758 C C . LEU A 1 97 ? -18.938 14.867 9.75 1 78.69 97 LEU A C 1
ATOM 760 O O . LEU A 1 97 ? -17.797 15.031 9.289 1 78.69 97 LEU A O 1
ATOM 764 N N . GLU A 1 98 ? -19.984 15.234 9.125 1 80.38 98 GLU A N 1
ATOM 765 C CA . GLU A 1 98 ? -20.016 15.758 7.762 1 80.38 98 GLU A CA 1
ATOM 766 C C . GLU A 1 98 ? -19.047 16.922 7.598 1 80.38 98 GLU A C 1
ATOM 768 O O . GLU A 1 98 ? -18.312 16.984 6.613 1 80.38 98 GLU A O 1
ATOM 773 N N . ASP A 1 99 ? -19.031 17.797 8.594 1 82.94 99 ASP A N 1
ATOM 774 C CA . ASP A 1 99 ? -18.203 18.984 8.523 1 82.94 99 ASP A CA 1
ATOM 775 C C . ASP A 1 99 ? -16.719 18.641 8.523 1 82.94 99 ASP A C 1
ATOM 777 O O . ASP A 1 99 ? -15.898 19.375 7.98 1 82.94 99 ASP A O 1
ATOM 781 N N . ARG A 1 100 ? -16.484 17.484 9.023 1 88.25 100 ARG A N 1
ATOM 782 C CA . ARG A 1 100 ? -15.078 17.094 9.133 1 88.25 100 ARG A CA 1
ATOM 783 C C . ARG A 1 100 ? -14.734 15.984 8.148 1 88.25 100 ARG A C 1
ATOM 785 O O . ARG A 1 100 ? -13.586 15.562 8.055 1 88.25 100 ARG A O 1
ATOM 792 N N . ASP A 1 101 ? -15.727 15.539 7.445 1 95.19 101 ASP A N 1
ATOM 793 C CA . ASP A 1 101 ? -15.555 14.461 6.484 1 95.19 101 ASP A CA 1
ATOM 794 C C . ASP A 1 101 ? -14.859 13.258 7.129 1 95.19 101 ASP A C 1
ATOM 796 O O . ASP A 1 101 ? -13.836 12.781 6.625 1 95.19 101 ASP A O 1
ATOM 800 N N . ILE A 1 102 ? -15.453 12.789 8.266 1 94.38 102 ILE A N 1
ATOM 801 C CA . ILE A 1 102 ? -14.758 11.719 8.969 1 94.38 102 ILE A CA 1
ATOM 802 C C . ILE A 1 102 ? -15.766 10.805 9.656 1 94.38 102 ILE A C 1
ATOM 804 O O . ILE A 1 102 ? -16.781 11.273 10.188 1 94.38 102 ILE A O 1
ATOM 808 N N . ILE A 1 103 ? -15.648 9.562 9.555 1 93.88 103 ILE A N 1
ATOM 809 C CA . ILE A 1 103 ? -16.312 8.523 10.32 1 93.88 103 ILE A CA 1
ATOM 810 C C . ILE A 1 103 ? -15.297 7.75 11.156 1 93.88 103 ILE A C 1
ATOM 812 O O . ILE A 1 103 ? -14.234 7.367 10.648 1 93.88 103 ILE A O 1
ATOM 816 N N . PHE A 1 104 ? -15.586 7.543 12.422 1 95.25 104 PHE A N 1
ATOM 817 C CA . PHE A 1 104 ? -14.734 6.715 13.273 1 95.25 104 PHE A CA 1
ATOM 818 C C . PHE A 1 104 ? -15.367 5.344 13.492 1 95.25 104 PHE A C 1
ATOM 820 O O . PHE A 1 104 ? -16.578 5.238 13.719 1 95.25 104 PHE A O 1
ATOM 827 N N . TYR A 1 105 ? -14.539 4.344 13.375 1 95.44 105 TYR A N 1
ATOM 828 C CA . TYR A 1 105 ? -14.969 2.99 13.703 1 95.44 105 TYR A CA 1
ATOM 829 C C . TYR A 1 105 ? -14.461 2.578 15.078 1 95.44 105 TYR A C 1
ATOM 831 O O . TYR A 1 105 ? -13.438 3.088 15.555 1 95.44 105 TYR A O 1
ATOM 839 N N . GLN A 1 106 ? -15.156 1.713 15.711 1 93.88 106 GLN A N 1
ATOM 840 C CA . GLN A 1 106 ? -14.758 1.223 17.031 1 93.88 106 GLN A CA 1
ATOM 841 C C . GLN A 1 106 ? -13.523 0.332 16.938 1 93.88 106 GLN A C 1
ATOM 843 O O . GLN A 1 106 ? -12.57 0.501 17.688 1 93.88 106 GLN A O 1
ATOM 848 N N . GLN A 1 107 ? -13.641 -0.619 16.062 1 92.69 107 GLN A N 1
ATOM 849 C CA . GLN A 1 107 ? -12.57 -1.577 15.812 1 92.69 107 GLN A CA 1
ATOM 850 C C . GLN A 1 107 ? -12.609 -2.07 14.367 1 92.69 107 GLN A C 1
ATOM 852 O O . GLN A 1 107 ? -13.617 -1.917 13.68 1 92.69 107 GLN A O 1
ATOM 857 N N . VAL A 1 108 ? -11.516 -2.574 13.906 1 95.31 108 VAL A N 1
ATOM 858 C CA . VAL A 1 108 ? -11.438 -3.189 12.586 1 95.31 108 VAL A CA 1
ATOM 859 C C . VAL A 1 108 ? -10.648 -4.492 12.664 1 95.31 108 VAL A C 1
ATOM 861 O O . VAL A 1 108 ? -9.82 -4.668 13.562 1 95.31 108 VAL A O 1
ATOM 864 N N . GLN A 1 109 ? -10.984 -5.367 11.781 1 93.88 109 GLN A N 1
ATOM 865 C CA . GLN A 1 109 ? -10.266 -6.637 11.695 1 93.88 109 GLN A CA 1
ATOM 866 C C . GLN A 1 109 ? -9.234 -6.617 10.578 1 93.88 109 GLN A C 1
ATOM 868 O O . GLN A 1 109 ? -9.383 -5.879 9.602 1 93.88 109 GLN A O 1
ATOM 873 N N . ASN A 1 110 ? -8.125 -7.426 10.773 1 94.38 110 ASN A N 1
ATOM 874 C CA . ASN A 1 110 ? -7.086 -7.641 9.766 1 94.38 110 ASN A CA 1
ATOM 875 C C . ASN A 1 110 ? -6.328 -6.355 9.453 1 94.38 110 ASN A C 1
ATOM 877 O O . ASN A 1 110 ? -5.93 -6.125 8.312 1 94.38 110 ASN A O 1
ATOM 881 N N . GLU A 1 111 ? -6.293 -5.523 10.422 1 96.75 111 GLU A N 1
ATOM 882 C CA . GLU A 1 111 ? -5.508 -4.297 10.32 1 96.75 111 GLU A CA 1
ATOM 883 C C . GLU A 1 111 ? -4.012 -4.598 10.289 1 96.75 111 GLU A C 1
ATOM 885 O O . GLU A 1 111 ? -3.529 -5.457 11.031 1 96.75 111 GLU A O 1
ATOM 890 N N . PHE A 1 112 ? -3.299 -3.938 9.375 1 97.75 112 PHE A N 1
ATOM 891 C CA . PHE A 1 112 ? -1.842 -3.969 9.406 1 97.75 112 PHE A CA 1
ATOM 892 C C . PHE A 1 112 ? -1.271 -2.559 9.484 1 97.75 112 PHE A C 1
ATOM 894 O O . PHE A 1 112 ? -2 -1.578 9.32 1 97.75 112 PHE A O 1
ATOM 901 N N . PHE A 1 113 ? 0.057 -2.49 9.812 1 98.5 113 PHE A N 1
ATOM 902 C CA . PHE A 1 113 ? 0.619 -1.173 10.086 1 98.5 113 PHE A CA 1
ATOM 903 C C . PHE A 1 113 ? 1.742 -0.853 9.102 1 98.5 113 PHE A C 1
ATOM 905 O O . PHE A 1 113 ? 2.705 -1.612 8.984 1 98.5 113 PHE A O 1
ATOM 912 N N . LEU A 1 114 ? 1.579 0.26 8.375 1 98.38 114 LEU A N 1
ATOM 913 C CA . LEU A 1 114 ? 2.648 0.833 7.566 1 98.38 114 LEU A CA 1
ATOM 914 C C . LEU A 1 114 ? 3.736 1.436 8.445 1 98.38 114 LEU A C 1
ATOM 916 O O . LEU A 1 114 ? 3.436 2.09 9.453 1 98.38 114 LEU A O 1
ATOM 920 N N . GLU A 1 115 ? 4.949 1.173 8.109 1 97.88 115 GLU A N 1
ATOM 921 C CA . GLU A 1 115 ? 6.078 1.84 8.75 1 97.88 115 GLU A CA 1
ATOM 922 C C . GLU A 1 115 ? 6.484 3.094 7.98 1 97.88 115 GLU A C 1
ATOM 924 O O . GLU A 1 115 ? 7.066 3.004 6.898 1 97.88 115 GLU A O 1
ATOM 929 N N . MET A 1 116 ? 6.281 4.219 8.664 1 97.94 116 MET A N 1
ATOM 930 C CA . MET A 1 116 ? 6.598 5.488 8.016 1 97.94 116 MET A CA 1
ATOM 931 C C . MET A 1 116 ? 7.926 6.043 8.523 1 97.94 116 MET A C 1
ATOM 933 O O . MET A 1 116 ? 8.094 6.254 9.727 1 97.94 116 MET A O 1
ATOM 937 N N . ILE A 1 117 ? 8.797 6.227 7.676 1 97 117 ILE A N 1
ATOM 938 C CA . ILE A 1 117 ? 9.984 7.039 7.934 1 97 117 ILE A CA 1
ATOM 939 C C . ILE A 1 117 ? 9.922 8.32 7.105 1 97 117 ILE A C 1
ATOM 941 O O . ILE A 1 117 ? 9.141 8.406 6.152 1 97 117 ILE A O 1
ATOM 945 N N . PRO A 1 118 ? 10.711 9.328 7.492 1 97.75 118 PRO A N 1
ATOM 946 C CA . PRO A 1 118 ? 10.648 10.57 6.727 1 97.75 118 PRO A CA 1
ATOM 947 C C . PRO A 1 118 ? 10.828 10.352 5.227 1 97.75 118 PRO A C 1
ATOM 949 O O . PRO A 1 118 ? 11.742 9.641 4.805 1 97.75 118 PRO A O 1
ATOM 952 N N . GLY A 1 119 ? 9.914 10.938 4.438 1 97.25 119 GLY A N 1
ATOM 953 C CA . GLY A 1 119 ? 9.93 10.766 2.994 1 97.25 119 GLY A CA 1
ATOM 954 C C . GLY A 1 119 ? 8.859 9.812 2.492 1 97.25 119 GLY A C 1
ATOM 955 O O . GLY A 1 119 ? 8.531 9.812 1.306 1 97.25 119 GLY A O 1
ATOM 956 N N . ASN A 1 120 ? 8.32 8.984 3.365 1 97.94 120 ASN A N 1
ATOM 957 C CA . ASN A 1 120 ? 7.25 8.078 2.969 1 97.94 120 ASN A CA 1
ATOM 958 C C . ASN A 1 120 ? 5.918 8.812 2.828 1 97.94 120 ASN A C 1
ATOM 960 O O . ASN A 1 120 ? 5.621 9.727 3.604 1 97.94 120 ASN A O 1
ATOM 964 N N . TYR A 1 121 ? 5.152 8.352 1.851 1 98.5 121 TYR A N 1
ATOM 965 C CA . TYR A 1 121 ? 3.766 8.789 1.745 1 98.5 121 TYR A CA 1
ATOM 966 C C . TYR A 1 121 ? 2.826 7.594 1.644 1 98.5 121 TYR A C 1
ATOM 968 O O . TYR A 1 121 ? 3.217 6.527 1.155 1 98.5 121 TYR A O 1
ATOM 976 N N . ALA A 1 122 ? 1.675 7.73 2.16 1 98.62 122 ALA A N 1
ATOM 977 C CA . ALA A 1 122 ? 0.554 6.805 2.008 1 98.62 122 ALA A CA 1
ATOM 978 C C . ALA A 1 122 ? -0.669 7.516 1.437 1 98.62 122 ALA A C 1
ATOM 980 O O . ALA A 1 122 ? -1.132 8.516 1.993 1 98.62 122 ALA A O 1
ATOM 981 N N . ILE A 1 123 ? -1.113 7.047 0.322 1 98.62 123 ILE A N 1
ATOM 982 C CA . ILE A 1 123 ? -2.352 7.547 -0.264 1 98.62 123 ILE A CA 1
ATOM 983 C C . ILE A 1 123 ? -3.518 6.652 0.152 1 98.62 123 ILE A C 1
ATOM 985 O O . ILE A 1 123 ? -3.562 5.473 -0.206 1 98.62 123 ILE A O 1
ATOM 989 N N . LEU A 1 124 ? -4.398 7.246 0.911 1 98.62 124 LEU A N 1
ATOM 990 C CA . LEU A 1 124 ? -5.531 6.531 1.488 1 98.62 124 LEU A CA 1
ATOM 991 C C . LEU A 1 124 ? -6.848 7.023 0.894 1 98.62 124 LEU A C 1
ATOM 993 O O . LEU A 1 124 ? -7.211 8.188 1.059 1 98.62 124 LEU A O 1
ATOM 997 N N . PHE A 1 125 ? -7.527 6.121 0.182 1 97.88 125 PHE A N 1
ATOM 998 C CA . PHE A 1 125 ? -8.789 6.41 -0.485 1 97.88 125 PHE A CA 1
ATOM 999 C C . PHE A 1 125 ? -9.969 6.168 0.453 1 97.88 125 PHE A C 1
ATOM 1001 O O . PHE A 1 125 ? -9.789 5.648 1.557 1 97.88 125 PHE A O 1
ATOM 1008 N N . PRO A 1 126 ? -11.188 6.594 0.052 1 96.19 126 PRO A N 1
ATOM 1009 C CA . PRO A 1 126 ? -12.352 6.438 0.923 1 96.19 126 PRO A CA 1
ATOM 1010 C C . PRO A 1 126 ? -12.57 4.992 1.362 1 96.19 126 PRO A C 1
ATOM 1012 O O . PRO A 1 126 ? -13.141 4.75 2.428 1 96.19 126 PRO A O 1
ATOM 1015 N N . GLN A 1 127 ? -12.062 4.059 0.641 1 95.94 127 GLN A N 1
ATOM 1016 C CA . GLN A 1 127 ? -12.258 2.648 0.964 1 95.94 127 GLN A CA 1
ATOM 1017 C C . GLN A 1 127 ? -11.18 2.148 1.923 1 95.94 127 GLN A C 1
ATOM 1019 O O . GLN A 1 127 ? -11.219 0.998 2.361 1 95.94 127 GLN A O 1
ATOM 1024 N N . ASP A 1 128 ? -10.25 2.969 2.264 1 97.25 128 ASP A N 1
ATOM 1025 C CA . ASP A 1 128 ? -9.156 2.584 3.148 1 97.25 128 ASP A CA 1
ATOM 1026 C C . ASP A 1 128 ? -9.383 3.105 4.566 1 97.25 128 ASP A C 1
ATOM 1028 O O . ASP A 1 128 ? -9.219 4.297 4.832 1 97.25 128 ASP A O 1
ATOM 1032 N N . VAL A 1 129 ? -9.734 2.225 5.434 1 97.44 129 VAL A N 1
ATOM 1033 C CA . VAL A 1 129 ? -9.742 2.576 6.852 1 97.44 129 VAL A CA 1
ATOM 1034 C C . VAL A 1 129 ? -8.305 2.793 7.336 1 97.44 129 VAL A C 1
ATOM 1036 O O . VAL A 1 129 ? -7.406 2.021 6.996 1 97.44 129 VAL A O 1
ATOM 1039 N N . HIS A 1 130 ? -8.086 3.854 8.047 1 98.5 130 HIS A N 1
ATOM 1040 C CA . HIS A 1 130 ? -6.715 4.086 8.5 1 98.5 130 HIS A CA 1
ATOM 1041 C C . HIS A 1 130 ? -6.695 4.645 9.914 1 98.5 130 HIS A C 1
ATOM 1043 O O . HIS A 1 130 ? -7.691 5.191 10.391 1 98.5 130 HIS A O 1
ATOM 1049 N N . ARG A 1 131 ? -5.672 4.402 10.633 1 98.19 131 ARG A N 1
ATOM 1050 C CA . ARG A 1 131 ? -5.355 4.852 11.984 1 98.19 131 ARG A CA 1
ATOM 1051 C C . ARG A 1 131 ? -4 5.551 12.023 1 98.19 131 ARG A C 1
ATOM 1053 O O . ARG A 1 131 ? -2.971 4.906 12.234 1 98.19 131 ARG A O 1
ATOM 1060 N N . PRO A 1 132 ? -4.004 6.91 11.859 1 98.25 132 PRO A N 1
ATOM 1061 C CA . PRO A 1 132 ? -2.729 7.625 11.781 1 98.25 132 PRO A CA 1
ATOM 1062 C C . PRO A 1 132 ? -2.111 7.879 13.156 1 98.25 132 PRO A C 1
ATOM 1064 O O . PRO A 1 132 ? -2.742 7.605 14.18 1 98.25 132 PRO A O 1
ATOM 1067 N N . ALA A 1 133 ? -0.882 8.305 13.203 1 98.44 133 ALA A N 1
ATOM 1068 C CA . ALA A 1 133 ? -0.191 8.859 14.367 1 98.44 133 ALA A CA 1
ATOM 1069 C C . ALA A 1 133 ? 0.018 7.793 15.445 1 98.44 133 ALA A C 1
ATOM 1071 O O . ALA A 1 133 ? -0.086 8.086 16.641 1 98.44 133 ALA A O 1
ATOM 1072 N N . CYS A 1 134 ? 0.223 6.543 15.008 1 98.75 134 CYS A N 1
ATOM 1073 C CA . CYS A 1 134 ? 0.49 5.48 15.969 1 98.75 134 CYS A CA 1
ATOM 1074 C C . CYS A 1 134 ? 1.985 5.344 16.234 1 98.75 134 CYS A C 1
ATOM 1076 O O . CYS A 1 134 ? 2.799 5.559 15.336 1 98.75 134 CYS A O 1
ATOM 1078 N N . ASN A 1 135 ? 2.311 4.852 17.391 1 98.56 135 ASN A N 1
ATOM 1079 C CA . ASN A 1 135 ? 3.691 4.629 17.797 1 98.56 135 ASN A CA 1
ATOM 1080 C C . ASN A 1 135 ? 4.352 3.529 16.969 1 98.56 135 ASN A C 1
ATOM 1082 O O . ASN A 1 135 ? 3.746 2.49 16.719 1 98.56 135 ASN A O 1
ATOM 1086 N N . LYS A 1 136 ? 5.547 3.807 16.609 1 96.62 136 LYS A N 1
ATOM 1087 C CA . LYS A 1 136 ? 6.395 2.713 16.156 1 96.62 136 LYS A CA 1
ATOM 1088 C C . LYS A 1 136 ? 6.957 1.921 17.328 1 96.62 136 LYS A C 1
ATOM 1090 O O . LYS A 1 136 ? 6.711 0.719 17.453 1 96.62 136 LYS A O 1
ATOM 1095 N N . THR A 1 137 ? 7.758 2.627 18.172 1 95.38 137 THR A N 1
ATOM 1096 C CA . THR A 1 137 ? 8.336 1.993 19.344 1 95.38 137 THR A CA 1
ATOM 1097 C C . THR A 1 137 ? 7.91 2.721 20.625 1 95.38 137 THR A C 1
ATOM 1099 O O . THR A 1 137 ? 7.762 2.104 21.672 1 95.38 137 THR A O 1
ATOM 1102 N N . SER A 1 138 ? 7.828 4.066 20.516 1 97.25 138 SER A N 1
ATOM 1103 C CA . SER A 1 138 ? 7.457 4.938 21.625 1 97.25 138 SER A CA 1
ATOM 1104 C C . SER A 1 138 ? 6.816 6.227 21.125 1 97.25 138 SER A C 1
ATOM 1106 O O . SER A 1 138 ? 6.801 6.492 19.922 1 97.25 138 SER A O 1
ATOM 1108 N N . ASN A 1 139 ? 6.266 6.914 22.109 1 98.38 139 ASN A N 1
ATOM 1109 C CA . ASN A 1 139 ? 5.777 8.242 21.766 1 98.38 139 ASN A CA 1
ATOM 1110 C C . ASN A 1 139 ? 6.859 9.07 21.078 1 98.38 139 ASN A C 1
ATOM 1112 O O . ASN A 1 139 ? 7.98 9.172 21.578 1 98.38 139 ASN A O 1
ATOM 1116 N N . THR A 1 140 ? 6.547 9.578 19.953 1 98.56 140 THR A N 1
ATOM 1117 C CA . THR A 1 140 ? 7.5 10.305 19.125 1 98.5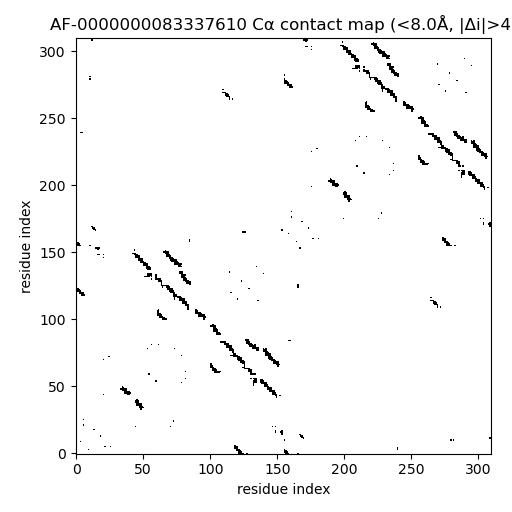6 140 THR A CA 1
ATOM 1118 C C . THR A 1 140 ? 6.867 11.57 18.562 1 98.56 140 THR A C 1
ATOM 1120 O O . THR A 1 140 ? 5.758 11.531 18.031 1 98.56 140 THR A O 1
ATOM 1123 N N . LEU A 1 141 ? 7.551 12.734 18.75 1 98.62 141 LEU A N 1
ATOM 1124 C CA . LEU A 1 141 ? 7.133 13.953 18.078 1 98.62 141 LEU A CA 1
ATOM 1125 C C . LEU A 1 141 ? 7.316 13.828 16.562 1 98.62 141 LEU A C 1
ATOM 1127 O O . LEU A 1 141 ? 8.398 13.461 16.094 1 98.62 141 LEU A O 1
ATOM 1131 N N . ILE A 1 142 ? 6.238 14.109 15.852 1 98.69 142 ILE A N 1
ATOM 1132 C CA . ILE A 1 142 ? 6.34 14 14.398 1 98.69 142 ILE A CA 1
ATOM 1133 C C . ILE A 1 142 ? 5.828 15.289 13.758 1 98.69 142 ILE A C 1
ATOM 1135 O O . ILE A 1 142 ? 5.055 16.031 14.367 1 98.69 142 ILE A O 1
ATOM 1139 N N . ARG A 1 143 ? 6.402 15.641 12.633 1 98.62 143 ARG A N 1
ATOM 1140 C CA . ARG A 1 143 ? 5.906 16.641 11.688 1 98.62 143 ARG A CA 1
ATOM 1141 C C . ARG A 1 143 ? 5.48 15.984 10.375 1 98.62 143 ARG A C 1
ATOM 1143 O O . ARG A 1 143 ? 6.23 15.195 9.797 1 98.62 143 ARG A O 1
ATOM 1150 N N . LYS A 1 144 ? 4.219 16.219 9.977 1 98.81 144 LYS A N 1
ATOM 1151 C CA . LYS A 1 144 ? 3.732 15.562 8.766 1 98.81 144 LYS A CA 1
ATOM 1152 C C . LYS A 1 144 ? 2.768 16.469 8.008 1 98.81 144 LYS A C 1
ATOM 1154 O O . LYS A 1 144 ? 2.314 17.484 8.539 1 98.81 144 LYS A O 1
ATOM 1159 N N . VAL A 1 145 ? 2.588 16.125 6.789 1 98.88 145 VAL A N 1
ATOM 1160 C CA . VAL A 1 145 ? 1.611 16.797 5.941 1 98.88 145 VAL A CA 1
ATOM 1161 C C . VAL A 1 145 ? 0.527 15.812 5.512 1 98.88 145 VAL A C 1
ATOM 1163 O O . VAL A 1 145 ? 0.824 14.664 5.16 1 98.88 145 VAL A O 1
ATOM 1166 N N . VAL A 1 146 ? -0.711 16.203 5.621 1 98.88 146 VAL A N 1
ATOM 1167 C CA . VAL A 1 146 ? -1.822 15.469 5.023 1 98.88 146 VAL A CA 1
ATOM 1168 C C . VAL A 1 146 ? -2.441 16.297 3.896 1 98.88 146 VAL A C 1
ATOM 1170 O O . VAL A 1 146 ? -3.051 17.344 4.145 1 98.88 146 VAL A O 1
ATOM 1173 N N . VAL A 1 147 ? -2.227 15.859 2.688 1 98.88 147 VAL A N 1
ATOM 1174 C CA . VAL A 1 147 ? -2.875 16.5 1.543 1 98.88 147 VAL A CA 1
ATOM 1175 C C . VAL A 1 147 ? -4.258 15.883 1.33 1 98.88 147 VAL A C 1
ATOM 1177 O O . VAL A 1 147 ? -4.395 14.656 1.23 1 98.88 147 VAL A O 1
ATOM 1180 N N . LYS A 1 148 ? -5.266 16.688 1.332 1 98.69 148 LYS A N 1
ATOM 1181 C CA . LYS A 1 148 ? -6.641 16.297 1.052 1 98.69 148 LYS A CA 1
ATOM 1182 C C . LYS A 1 148 ? -7.016 16.594 -0.396 1 98.69 148 LYS A C 1
ATOM 1184 O O . LYS A 1 148 ? -6.895 17.734 -0.851 1 98.69 148 LYS A O 1
ATOM 1189 N N . ILE A 1 149 ? -7.375 15.578 -1.149 1 98.62 149 ILE A N 1
ATOM 1190 C CA . ILE A 1 149 ? -7.789 15.727 -2.541 1 98.62 149 ILE A CA 1
ATOM 1191 C C . ILE A 1 149 ? -9.242 15.281 -2.695 1 98.62 149 ILE A C 1
ATOM 1193 O O . ILE A 1 149 ? -9.594 14.148 -2.35 1 98.62 149 ILE A O 1
ATOM 1197 N N . ALA A 1 150 ? -10.062 16.172 -3.197 1 97.88 150 ALA A N 1
ATOM 1198 C CA . ALA A 1 150 ? -11.445 15.781 -3.445 1 97.88 150 ALA A CA 1
ATOM 1199 C C . ALA A 1 150 ? -11.523 14.578 -4.379 1 97.88 150 ALA A C 1
ATOM 1201 O O . ALA A 1 150 ? -10.891 14.57 -5.438 1 97.88 150 ALA A O 1
ATOM 1202 N N . VAL A 1 151 ? -12.328 13.602 -3.979 1 96.5 151 VAL A N 1
ATOM 1203 C CA . VAL A 1 151 ? -12.438 12.375 -4.762 1 96.5 151 VAL A CA 1
ATOM 1204 C C . VAL A 1 151 ? -12.984 12.703 -6.148 1 96.5 151 VAL A C 1
ATOM 1206 O O . VAL A 1 151 ? -12.68 12.008 -7.121 1 96.5 151 VAL A O 1
ATOM 1209 N N . SER A 1 152 ? -13.758 13.781 -6.285 1 95.44 152 SER A N 1
ATOM 1210 C CA . SER A 1 152 ? -14.328 14.211 -7.559 1 95.44 152 SER A CA 1
ATOM 1211 C C . SER A 1 152 ? -13.242 14.57 -8.562 1 95.44 152 SER A C 1
ATOM 1213 O O . SER A 1 152 ? -13.5 14.633 -9.766 1 95.44 152 SER A O 1
ATOM 1215 N N . GLU A 1 153 ? -12.023 14.773 -8.062 1 96 153 GLU A N 1
ATOM 1216 C CA . GLU A 1 153 ? -10.922 15.188 -8.93 1 96 153 GLU A CA 1
ATOM 1217 C C . GLU A 1 153 ? -10.219 13.977 -9.539 1 96 153 GLU A C 1
ATOM 1219 O O . GLU A 1 153 ? -9.328 14.133 -10.375 1 96 153 GLU A O 1
ATOM 1224 N N . LEU A 1 154 ? -10.547 12.773 -9.125 1 92.19 154 LEU A N 1
ATOM 1225 C CA . LEU A 1 154 ? -9.914 11.562 -9.648 1 92.19 154 LEU A CA 1
ATOM 1226 C C . LEU A 1 154 ? -10.555 11.141 -10.969 1 92.19 154 LEU A C 1
ATOM 1228 O O . LEU A 1 154 ? -10.07 10.219 -11.633 1 92.19 154 LEU A O 1
ATOM 1232 N N . GLU A 1 155 ? -11.68 11.633 -11.445 1 78.31 155 GLU A N 1
ATOM 1233 C CA . GLU A 1 155 ? -12.398 11.289 -12.672 1 78.31 155 GLU A CA 1
ATOM 1234 C C . GLU A 1 155 ? -11.68 11.836 -13.898 1 78.31 155 GLU A C 1
ATOM 1236 O O . GLU A 1 155 ? -11 12.867 -13.82 1 78.31 155 GLU A O 1
ATOM 1241 N N . MET B 1 1 ? 4.059 0.668 -3.936 1 97.19 1 MET B N 1
ATOM 1242 C CA . MET B 1 1 ? 3.174 -0.491 -3.893 1 97.19 1 MET B CA 1
ATOM 1243 C C . MET B 1 1 ? 1.713 -0.058 -3.828 1 97.19 1 MET B C 1
ATOM 1245 O O . MET B 1 1 ? 1.408 1.044 -3.367 1 97.19 1 MET B O 1
ATOM 1249 N N . ILE B 1 2 ? 0.836 -0.837 -4.363 1 97.62 2 ILE B N 1
ATOM 1250 C CA . ILE B 1 2 ? -0.609 -0.653 -4.289 1 97.62 2 ILE B CA 1
ATOM 1251 C C . ILE B 1 2 ? -1.249 -1.859 -3.605 1 97.62 2 ILE B C 1
ATOM 1253 O O . ILE B 1 2 ? -0.904 -3.006 -3.904 1 97.62 2 ILE B O 1
ATOM 1257 N N . PHE B 1 3 ? -2.082 -1.624 -2.648 1 97.81 3 PHE B N 1
ATOM 1258 C CA . PHE B 1 3 ? -2.768 -2.662 -1.89 1 97.81 3 PHE B CA 1
ATOM 1259 C C . PHE B 1 3 ? -4.277 -2.473 -1.958 1 97.81 3 PHE B C 1
ATOM 1261 O O . PHE B 1 3 ? -4.777 -1.355 -1.812 1 97.81 3 PHE B O 1
ATOM 1268 N N . GLY B 1 4 ? -5.031 -3.553 -2.232 1 96.88 4 GLY B N 1
ATOM 1269 C CA . GLY B 1 4 ? -6.48 -3.467 -2.318 1 96.88 4 GLY B CA 1
ATOM 1270 C C . GLY B 1 4 ? -7.164 -4.82 -2.229 1 96.88 4 GLY B C 1
ATOM 1271 O O . GLY B 1 4 ? -6.531 -5.82 -1.884 1 96.88 4 GLY B O 1
ATOM 1272 N N . HIS B 1 5 ? -8.445 -4.82 -2.334 1 96.81 5 HIS B N 1
ATOM 1273 C CA . HIS B 1 5 ? -9.297 -6.004 -2.359 1 96.81 5 HIS B CA 1
ATOM 1274 C C . HIS B 1 5 ? -10.117 -6.062 -3.645 1 96.81 5 HIS B C 1
ATOM 1276 O O . HIS B 1 5 ? -10.695 -5.059 -4.062 1 96.81 5 HIS B O 1
ATOM 1282 N N . LEU B 1 6 ? -10.211 -7.238 -4.23 1 96.19 6 LEU B N 1
ATOM 1283 C CA . LEU B 1 6 ? -10.797 -7.363 -5.559 1 96.19 6 LEU B CA 1
ATOM 1284 C C . LEU B 1 6 ? -12.297 -7.098 -5.52 1 96.19 6 LEU B C 1
ATOM 1286 O O . LEU B 1 6 ? -12.914 -6.805 -6.551 1 96.19 6 LEU B O 1
ATOM 1290 N N . SER B 1 7 ? -12.883 -7.285 -4.391 1 93.38 7 SER B N 1
ATOM 1291 C CA . SER B 1 7 ? -14.32 -7.051 -4.281 1 93.38 7 SER B CA 1
ATOM 1292 C C . SER B 1 7 ? -14.641 -5.562 -4.305 1 93.38 7 SER B C 1
ATOM 1294 O O . SER B 1 7 ? -15.805 -5.172 -4.414 1 93.38 7 SER B O 1
ATOM 1296 N N . GLN B 1 8 ? -13.664 -4.73 -4.184 1 92.5 8 GLN B N 1
ATOM 1297 C CA . GLN B 1 8 ? -13.844 -3.281 -4.215 1 92.5 8 GLN B CA 1
ATOM 1298 C C . GLN B 1 8 ? -13.391 -2.703 -5.555 1 92.5 8 GLN B C 1
ATOM 1300 O O . GLN B 1 8 ? -12.508 -3.254 -6.211 1 92.5 8 GLN B O 1
ATOM 1305 N N . PRO B 1 9 ? -14.117 -1.667 -5.93 1 90 9 PRO B N 1
ATOM 1306 C CA . PRO B 1 9 ? -13.609 -0.996 -7.129 1 90 9 PRO B CA 1
ATOM 1307 C C . PRO B 1 9 ? -12.188 -0.46 -6.949 1 90 9 PRO B C 1
ATOM 1309 O O . PRO B 1 9 ? -11.75 -0.229 -5.82 1 90 9 PRO B O 1
ATOM 1312 N N . ASN B 1 10 ? -11.469 -0.354 -8.086 1 91 10 ASN B N 1
ATOM 1313 C CA . ASN B 1 10 ? -10.195 0.343 -7.996 1 91 10 ASN B CA 1
ATOM 1314 C C . ASN B 1 10 ? -10.352 1.74 -7.406 1 91 10 ASN B C 1
ATOM 1316 O O . ASN B 1 10 ? -11.32 2.443 -7.715 1 91 10 ASN B O 1
ATOM 1320 N N . PRO B 1 11 ? -9.484 2.074 -6.551 1 86.5 11 PRO B N 1
ATOM 1321 C CA . PRO B 1 11 ? -9.648 3.395 -5.934 1 86.5 11 PRO B CA 1
ATOM 1322 C C . PRO B 1 11 ? -9.445 4.535 -6.93 1 86.5 11 PRO B C 1
ATOM 1324 O O . PRO B 1 11 ? -9.969 5.637 -6.727 1 86.5 11 PRO B O 1
ATOM 1327 N N . CYS B 1 12 ? -8.648 4.277 -7.879 1 91.81 12 CYS B N 1
ATOM 1328 C CA . CYS B 1 12 ? -8.43 5.207 -8.984 1 91.81 12 CYS B CA 1
ATOM 1329 C C . CYS B 1 12 ? -8.094 4.457 -10.266 1 91.81 12 CYS B C 1
ATOM 1331 O O . CYS B 1 12 ? -7.98 3.23 -10.266 1 91.81 12 CYS B O 1
ATOM 1333 N N . ARG B 1 13 ? -8.047 5.301 -11.312 1 91 13 ARG B N 1
ATOM 1334 C CA . ARG B 1 13 ? -7.703 4.676 -12.586 1 91 13 ARG B CA 1
ATOM 1335 C C . ARG B 1 13 ? -6.23 4.281 -12.617 1 91 13 ARG B C 1
ATOM 1337 O O . ARG B 1 13 ? -5.355 5.105 -12.344 1 91 13 ARG B O 1
ATOM 1344 N N . PHE B 1 14 ? -5.98 3.01 -12.953 1 95.31 14 PHE B N 1
ATOM 1345 C CA . PHE B 1 14 ? -4.621 2.504 -13.094 1 95.31 14 PHE B CA 1
ATOM 1346 C C . PHE B 1 14 ? -4.223 2.408 -14.562 1 95.31 14 PHE B C 1
ATOM 1348 O O . PHE B 1 14 ? -5.074 2.52 -15.445 1 95.31 14 PHE B O 1
ATOM 1355 N N . PRO B 1 15 ? -2.896 2.309 -14.859 1 95.44 15 PRO B N 1
ATOM 1356 C CA . PRO B 1 15 ? -2.488 2.008 -16.234 1 95.44 15 PRO B CA 1
ATOM 1357 C C . PRO B 1 15 ? -3.213 0.793 -16.812 1 95.44 15 PRO B C 1
ATOM 1359 O O . PRO B 1 15 ? -3.545 -0.14 -16.078 1 95.44 15 PRO B O 1
ATOM 1362 N N . ALA B 1 16 ? -3.408 0.827 -18.062 1 96.44 16 ALA B N 1
ATOM 1363 C CA . ALA B 1 16 ? -4.203 -0.186 -18.766 1 96.44 16 ALA B CA 1
ATOM 1364 C C . ALA B 1 16 ? -3.682 -1.589 -18.469 1 96.44 16 ALA B C 1
ATOM 1366 O O . ALA B 1 16 ? -4.465 -2.525 -18.297 1 96.44 16 ALA B O 1
ATOM 1367 N N . ALA B 1 17 ? -2.389 -1.751 -18.438 1 97.81 17 ALA B N 1
ATOM 1368 C CA . ALA B 1 17 ? -1.796 -3.066 -18.203 1 97.81 17 ALA B CA 1
ATOM 1369 C C . ALA B 1 17 ? -2.166 -3.592 -16.812 1 97.81 17 ALA B C 1
ATOM 1371 O O . ALA B 1 17 ? -2.436 -4.785 -16.656 1 97.81 17 ALA B O 1
ATOM 1372 N N . ILE B 1 18 ? -2.16 -2.762 -15.812 1 98 18 ILE B N 1
ATOM 1373 C CA . ILE B 1 18 ? -2.531 -3.146 -14.453 1 98 18 ILE B CA 1
ATOM 1374 C C . ILE B 1 18 ? -4.02 -3.484 -14.406 1 98 18 ILE B C 1
ATOM 1376 O O . ILE B 1 18 ? -4.414 -4.484 -13.797 1 98 18 ILE B O 1
ATOM 1380 N N . GLU B 1 19 ? -4.832 -2.645 -15.078 1 97.06 19 GLU B N 1
ATOM 1381 C CA . GLU B 1 19 ? -6.266 -2.93 -15.148 1 97.06 19 GLU B CA 1
ATOM 1382 C C . GLU B 1 19 ? -6.527 -4.289 -15.789 1 97.06 19 GLU B C 1
ATOM 1384 O O . GLU B 1 19 ? -7.379 -5.047 -15.32 1 97.06 19 GLU B O 1
ATOM 1389 N N . LYS B 1 20 ? -5.824 -4.551 -16.828 1 98 20 LYS B N 1
ATOM 1390 C CA . LYS B 1 20 ? -5.945 -5.844 -17.484 1 98 20 LYS B CA 1
ATOM 1391 C C . LYS B 1 20 ? -5.605 -6.9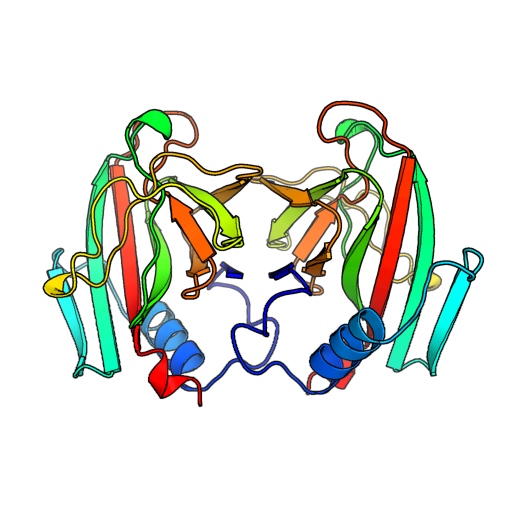84 -16.531 1 98 20 LYS B C 1
ATOM 1393 O O . LYS B 1 20 ? -6.301 -8.008 -16.5 1 98 20 LYS B O 1
ATOM 1398 N N . GLY B 1 21 ? -4.52 -6.832 -15.758 1 98.44 21 GLY B N 1
ATOM 1399 C CA . GLY B 1 21 ? -4.148 -7.828 -14.773 1 98.44 21 GLY B CA 1
ATOM 1400 C C . GLY B 1 21 ? -5.215 -8.047 -13.711 1 98.44 21 GLY B C 1
ATOM 1401 O O . GLY B 1 21 ? -5.543 -9.188 -13.375 1 98.44 21 GLY B O 1
ATOM 1402 N N . LEU B 1 22 ? -5.734 -6.961 -13.211 1 98.19 22 LEU B N 1
ATOM 1403 C CA . LEU B 1 22 ? -6.777 -7.047 -12.195 1 98.19 22 LEU B CA 1
ATOM 1404 C C . LEU B 1 22 ? -8.047 -7.664 -12.773 1 98.19 22 LEU B C 1
ATOM 1406 O O . LEU B 1 22 ? -8.727 -8.438 -12.094 1 98.19 22 LEU B O 1
ATOM 1410 N N . ASP B 1 23 ? -8.422 -7.297 -13.969 1 97.75 23 ASP B N 1
ATOM 1411 C CA . ASP B 1 23 ? -9.578 -7.879 -14.633 1 97.75 23 ASP B CA 1
ATOM 1412 C C . ASP B 1 23 ? -9.414 -9.391 -14.805 1 97.75 23 ASP B C 1
ATOM 1414 O O . ASP B 1 23 ? -10.367 -10.148 -14.633 1 97.75 23 ASP B O 1
ATOM 1418 N N . PHE B 1 24 ? -8.211 -9.805 -15.234 1 98.62 24 PHE B N 1
ATOM 1419 C CA . PHE B 1 24 ? -7.91 -11.234 -15.328 1 98.62 24 PHE B CA 1
ATOM 1420 C C . PHE B 1 24 ? -8.203 -11.938 -14.016 1 98.62 24 PHE B C 1
ATOM 1422 O O . PHE B 1 24 ? -8.844 -12.992 -14 1 98.62 24 PHE B O 1
ATOM 1429 N N . LEU B 1 25 ? -7.77 -11.328 -12.906 1 98.44 25 LEU B N 1
ATOM 1430 C CA . LEU B 1 25 ? -7.977 -11.914 -11.586 1 98.44 25 LEU B CA 1
ATOM 1431 C C . LEU B 1 25 ? -9.461 -11.953 -11.234 1 98.44 25 LEU B C 1
ATOM 1433 O O . LEU B 1 25 ? -9.922 -12.914 -10.617 1 98.44 25 LEU B O 1
ATOM 1437 N N . ARG B 1 26 ? -10.172 -10.969 -11.641 1 96.69 26 ARG B N 1
ATOM 1438 C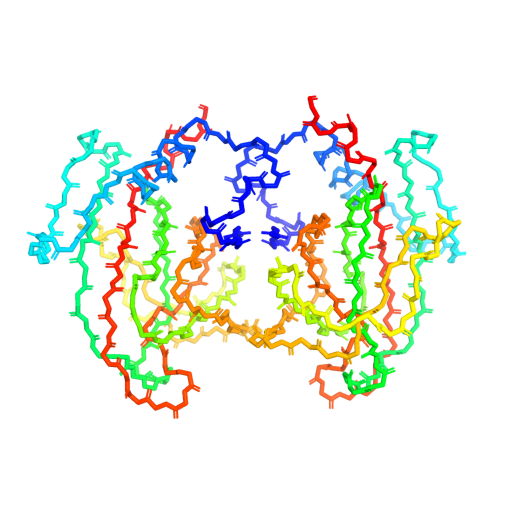 CA . ARG B 1 26 ? -11.586 -10.836 -11.312 1 96.69 26 ARG B CA 1
ATOM 1439 C C . ARG B 1 26 ? -12.422 -11.852 -12.086 1 96.69 26 ARG B C 1
ATOM 1441 O O . ARG B 1 26 ? -13.43 -12.344 -11.586 1 96.69 26 ARG B O 1
ATOM 1448 N N . THR B 1 27 ? -12.016 -12.18 -13.258 1 96.75 27 THR B N 1
ATOM 1449 C CA . THR B 1 27 ? -12.922 -12.859 -14.172 1 96.75 27 THR B CA 1
ATOM 1450 C C . THR B 1 27 ? -12.5 -14.312 -14.375 1 96.75 27 THR B C 1
ATOM 1452 O O . THR B 1 27 ? -13.25 -15.109 -14.945 1 96.75 27 THR B O 1
ATOM 1455 N N . THR B 1 28 ? -11.367 -14.672 -13.953 1 97.44 28 THR B N 1
ATOM 1456 C CA . THR B 1 28 ? -10.891 -16.047 -14.141 1 97.44 28 THR B CA 1
ATOM 1457 C C . THR B 1 28 ? -11.391 -16.953 -13.023 1 97.44 28 THR B C 1
ATOM 1459 O O . THR B 1 28 ? -11.383 -16.562 -11.852 1 97.44 28 THR B O 1
ATOM 1462 N N . ASP B 1 29 ? -11.875 -18.109 -13.328 1 96.5 29 ASP B N 1
ATOM 1463 C CA . ASP B 1 29 ? -12.219 -19.141 -12.352 1 96.5 29 ASP B CA 1
ATOM 1464 C C . ASP B 1 29 ? -11.016 -20.047 -12.062 1 96.5 29 ASP B C 1
ATOM 1466 O O . ASP B 1 29 ? -10.703 -20.938 -12.852 1 96.5 29 ASP B O 1
ATOM 1470 N N . PHE B 1 30 ? -10.414 -19.828 -10.938 1 97.38 30 PHE B N 1
ATOM 1471 C CA . PHE B 1 30 ? -9.172 -20.531 -10.609 1 97.38 30 PHE B CA 1
ATOM 1472 C C . PHE B 1 30 ? -9.469 -21.875 -9.945 1 97.38 30 PHE B C 1
ATOM 1474 O O . PHE B 1 30 ? -8.555 -22.656 -9.688 1 97.38 30 PHE B O 1
ATOM 1481 N N . HIS B 1 31 ? -10.625 -22.172 -9.609 1 91.19 31 HIS B N 1
ATOM 1482 C CA . HIS B 1 31 ? -11 -23.328 -8.812 1 91.19 31 HIS B CA 1
ATOM 1483 C C . HIS B 1 31 ? -10.594 -24.625 -9.516 1 91.19 31 HIS B C 1
ATOM 1485 O O . HIS B 1 31 ? -10.164 -25.578 -8.859 1 91.19 31 HIS B O 1
ATOM 1491 N N . ASN B 1 32 ? -10.664 -24.609 -10.82 1 89.88 32 ASN B N 1
ATOM 1492 C CA . ASN B 1 32 ? -10.422 -25.891 -11.492 1 89.88 32 ASN B CA 1
ATOM 1493 C C . ASN B 1 32 ? -9.102 -25.875 -12.258 1 89.88 32 ASN B C 1
ATOM 1495 O O . ASN B 1 32 ? -8.883 -26.703 -13.141 1 89.88 32 ASN B O 1
ATOM 1499 N N . LEU B 1 33 ? -8.312 -24.953 -11.938 1 95.44 33 LEU B N 1
ATOM 1500 C CA . LEU B 1 33 ? -7.016 -24.891 -12.609 1 95.44 33 LEU B CA 1
ATOM 1501 C C . LEU B 1 33 ? -5.922 -25.484 -11.727 1 95.44 33 LEU B C 1
ATOM 1503 O O . LEU B 1 33 ? -5.934 -25.297 -10.508 1 95.44 33 LEU B O 1
ATOM 1507 N N . SER B 1 34 ? -5.02 -26.219 -12.367 1 96.94 34 SER B N 1
ATOM 1508 C CA . SER B 1 34 ? -3.854 -26.719 -11.648 1 96.94 34 SER B CA 1
ATOM 1509 C C . SER B 1 34 ? -2.768 -25.656 -11.539 1 96.94 34 SER B C 1
ATOM 1511 O O . SER B 1 34 ? -2.648 -24.797 -12.414 1 96.94 34 SER B O 1
ATOM 1513 N N . PRO B 1 35 ? -1.996 -25.719 -10.508 1 98.06 35 PRO B N 1
ATOM 1514 C CA . PRO B 1 35 ? -0.868 -24.797 -10.406 1 98.06 35 PRO B CA 1
ATOM 1515 C C . PRO B 1 35 ? 0.015 -24.797 -11.648 1 98.06 35 PRO B C 1
ATOM 1517 O O . PRO B 1 35 ? 0.192 -25.844 -12.281 1 98.06 35 PRO B O 1
ATOM 1520 N N . GLY B 1 36 ? 0.594 -23.719 -11.961 1 98.06 36 GLY B N 1
ATOM 1521 C CA . GLY B 1 36 ? 1.418 -23.562 -13.148 1 98.06 36 GLY B CA 1
ATOM 1522 C C . GLY B 1 36 ? 1.323 -22.172 -13.758 1 98.06 36 GLY B C 1
ATOM 1523 O O . GLY B 1 36 ? 0.792 -21.25 -13.133 1 98.06 36 GLY B O 1
ATOM 1524 N N . VAL B 1 37 ? 1.91 -22.016 -14.922 1 97.88 37 VAL B N 1
ATOM 1525 C CA . VAL B 1 37 ? 1.954 -20.734 -15.617 1 97.88 37 VAL B CA 1
ATOM 1526 C C . VAL B 1 37 ? 0.729 -20.609 -16.516 1 97.88 37 VAL B C 1
ATOM 1528 O O . VAL B 1 37 ? 0.338 -21.562 -17.203 1 97.88 37 VAL B O 1
ATOM 1531 N N . ILE B 1 38 ? 0.115 -19.5 -16.453 1 97.75 38 ILE B N 1
ATOM 1532 C CA . ILE B 1 38 ? -1.001 -19.156 -17.328 1 97.75 38 ILE B CA 1
ATOM 1533 C C . ILE B 1 38 ? -0.603 -17.984 -18.234 1 97.75 38 ILE B C 1
ATOM 1535 O O . ILE B 1 38 ? -0.378 -16.875 -17.75 1 97.75 38 ILE B O 1
ATOM 1539 N N . GLU B 1 39 ? -0.56 -18.203 -19.5 1 97.75 39 GLU B N 1
ATOM 1540 C CA . GLU B 1 39 ? -0.241 -17.141 -20.453 1 97.75 39 GLU B CA 1
ATOM 1541 C C . GLU B 1 39 ? -1.42 -16.188 -20.641 1 97.75 39 GLU B C 1
ATOM 1543 O O . GLU B 1 39 ? -2.564 -16.625 -20.766 1 97.75 39 GLU B O 1
ATOM 1548 N N . ILE B 1 40 ? -1.147 -14.922 -20.625 1 97.94 40 ILE B N 1
ATOM 1549 C CA . ILE B 1 40 ? -2.197 -13.922 -20.797 1 97.94 40 ILE B CA 1
ATOM 1550 C C . ILE B 1 40 ? -1.931 -13.094 -22.047 1 97.94 40 ILE B C 1
ATOM 1552 O O . ILE B 1 40 ? -2.805 -12.961 -22.906 1 97.94 40 ILE B O 1
ATOM 1556 N N . ASP B 1 41 ? -0.759 -12.539 -22.188 1 97.75 41 ASP B N 1
ATOM 1557 C CA . ASP B 1 41 ? -0.377 -11.672 -23.297 1 97.75 41 ASP B CA 1
ATOM 1558 C C . ASP B 1 41 ? 1.105 -11.82 -23.641 1 97.75 41 ASP B C 1
ATOM 1560 O O . ASP B 1 41 ? 1.854 -10.844 -23.609 1 97.75 41 ASP B O 1
ATOM 1564 N N . GLY B 1 42 ? 1.49 -13.055 -23.859 1 94.25 42 GLY B N 1
ATOM 1565 C CA . GLY B 1 42 ? 2.877 -13.367 -24.172 1 94.25 42 GLY B CA 1
ATOM 1566 C C . GLY B 1 42 ? 3.844 -12.938 -23.078 1 94.25 42 GLY B C 1
ATOM 1567 O O . GLY B 1 42 ? 3.623 -13.227 -21.906 1 94.25 42 GLY B O 1
ATOM 1568 N N . GLY B 1 43 ? 4.949 -12.336 -23.484 1 94.44 43 GLY B N 1
ATOM 1569 C CA . GLY B 1 43 ? 5.977 -11.883 -22.562 1 94.44 43 GLY B CA 1
ATOM 1570 C C . GLY B 1 43 ? 5.609 -10.586 -21.859 1 94.44 43 GLY B C 1
ATOM 1571 O O . GLY B 1 43 ? 6.281 -10.18 -20.906 1 94.44 43 GLY B O 1
ATOM 1572 N N . LYS B 1 44 ? 4.477 -10.078 -22.25 1 97.62 44 LYS B N 1
ATOM 1573 C CA . LYS B 1 44 ? 4.059 -8.812 -21.641 1 97.62 44 LYS B CA 1
ATOM 1574 C C . LYS B 1 44 ? 3.34 -9.047 -20.328 1 97.62 44 LYS B C 1
ATOM 1576 O O . LYS B 1 44 ? 3.365 -8.195 -19.438 1 97.62 44 LYS B O 1
ATOM 1581 N N . MET B 1 45 ? 2.66 -10.172 -20.266 1 98.56 45 MET B N 1
ATOM 1582 C CA . MET B 1 45 ? 1.886 -10.484 -19.062 1 98.56 45 MET B CA 1
ATOM 1583 C C . MET B 1 45 ? 1.632 -11.984 -18.953 1 98.56 45 MET B C 1
ATOM 1585 O O . MET B 1 45 ? 1.222 -12.617 -19.938 1 98.56 45 MET B O 1
ATOM 1589 N N . TYR B 1 46 ? 1.879 -12.547 -17.812 1 98.62 46 TYR B N 1
ATOM 1590 C CA . TYR B 1 46 ? 1.506 -13.922 -17.5 1 98.62 46 TYR B CA 1
ATOM 1591 C C . TYR B 1 46 ? 1.21 -14.078 -16.016 1 98.62 46 TYR B C 1
ATOM 1593 O O . TYR B 1 46 ? 1.428 -13.148 -15.234 1 98.62 46 TYR B O 1
ATOM 1601 N N . ALA B 1 47 ? 0.638 -15.219 -15.695 1 98.75 47 ALA B N 1
ATOM 1602 C CA . ALA B 1 47 ? 0.3 -15.469 -14.297 1 98.75 47 ALA B CA 1
ATOM 1603 C C . ALA B 1 47 ? 0.846 -16.812 -13.836 1 98.75 47 ALA B C 1
ATOM 1605 O O . ALA B 1 47 ? 1.072 -17.719 -14.656 1 98.75 47 ALA B O 1
ATOM 1606 N N . GLN B 1 48 ? 1.148 -16.859 -12.617 1 98.56 48 GLN B N 1
ATOM 1607 C CA . GLN B 1 48 ? 1.492 -18.109 -11.953 1 98.56 48 GLN B CA 1
ATOM 1608 C C . GLN B 1 48 ? 0.47 -18.453 -10.875 1 98.56 48 GLN B C 1
ATOM 1610 O O . GLN B 1 48 ? 0.236 -17.672 -9.953 1 98.56 48 GLN B O 1
ATOM 1615 N N . LEU B 1 49 ? -0.188 -19.578 -11.07 1 98.75 49 LEU B N 1
ATOM 1616 C CA . LEU B 1 49 ? -0.999 -20.141 -10 1 98.75 49 LEU B CA 1
ATOM 1617 C C . LEU B 1 49 ? -0.15 -21 -9.07 1 98.75 49 LEU B C 1
ATOM 1619 O O . LEU B 1 49 ? 0.494 -21.953 -9.516 1 98.75 49 LEU B O 1
ATOM 1623 N N . ILE B 1 50 ? -0.148 -20.656 -7.773 1 98.56 50 ILE B N 1
ATOM 1624 C CA . ILE B 1 50 ? 0.81 -21.25 -6.84 1 98.56 50 ILE B CA 1
ATOM 1625 C C . ILE B 1 50 ? 0.07 -21.828 -5.637 1 98.56 50 ILE B C 1
ATOM 1627 O O . ILE B 1 50 ? -0.867 -21.219 -5.121 1 98.56 50 ILE B O 1
ATOM 1631 N N . GLU B 1 51 ? 0.385 -22.984 -5.254 1 98.44 51 GLU B N 1
ATOM 1632 C CA . GLU B 1 51 ? 0.02 -23.594 -3.984 1 98.44 51 GLU B CA 1
ATOM 1633 C C . GLU B 1 51 ? 1.256 -23.891 -3.137 1 98.44 51 GLU B C 1
ATOM 1635 O O . GLU B 1 51 ? 2.184 -24.562 -3.594 1 98.44 51 GLU B O 1
ATOM 1640 N N . LEU B 1 52 ? 1.256 -23.328 -1.968 1 98.5 52 LEU B N 1
ATOM 1641 C CA . LEU B 1 52 ? 2.406 -23.516 -1.091 1 98.5 52 LEU B CA 1
ATOM 1642 C C . LEU B 1 52 ? 2.012 -23.328 0.371 1 98.5 52 LEU B C 1
ATOM 1644 O O . LEU B 1 52 ? 0.907 -22.875 0.666 1 98.5 52 LEU B O 1
ATOM 1648 N N . THR B 1 53 ? 2.822 -23.781 1.277 1 98.75 53 THR B N 1
ATOM 1649 C CA . THR B 1 53 ? 2.648 -23.531 2.703 1 98.75 53 THR B CA 1
ATOM 1650 C C . THR B 1 53 ? 3.516 -22.359 3.156 1 98.75 53 THR B C 1
ATOM 1652 O O . THR B 1 53 ? 4.715 -22.328 2.879 1 98.75 53 THR B O 1
ATOM 1655 N N . THR B 1 54 ? 2.893 -21.359 3.766 1 98.69 54 THR B N 1
ATOM 1656 C CA . THR B 1 54 ? 3.65 -20.219 4.254 1 98.69 54 THR B CA 1
ATOM 1657 C C . THR B 1 54 ? 4.707 -20.656 5.262 1 98.69 54 THR B C 1
ATOM 1659 O O . THR B 1 54 ? 4.672 -21.781 5.754 1 98.69 54 THR B O 1
ATOM 1662 N N . CYS B 1 55 ? 5.633 -19.797 5.559 1 98.38 55 CYS B N 1
ATOM 1663 C CA . CYS B 1 55 ? 6.703 -20.094 6.508 1 98.38 55 CYS B CA 1
ATOM 1664 C C . CYS B 1 55 ? 7.059 -18.859 7.324 1 98.38 55 CYS B C 1
ATOM 1666 O O . CYS B 1 55 ? 6.516 -17.766 7.094 1 98.38 55 CYS B O 1
ATOM 1668 N N . ASP B 1 56 ? 7.887 -19.094 8.273 1 97.81 56 ASP B N 1
ATOM 1669 C CA . ASP B 1 56 ? 8.391 -17.969 9.047 1 97.81 56 ASP B CA 1
ATOM 1670 C C . ASP B 1 56 ? 9.133 -16.969 8.156 1 97.81 56 ASP B C 1
ATOM 1672 O O . ASP B 1 56 ? 9.883 -17.375 7.266 1 97.81 56 ASP B O 1
ATOM 1676 N N . SER B 1 57 ? 8.906 -15.688 8.453 1 96.94 57 SER B N 1
ATOM 1677 C CA . SER B 1 57 ? 9.508 -14.648 7.617 1 96.94 57 SER B CA 1
ATOM 1678 C C . SER B 1 57 ? 11.023 -14.789 7.559 1 96.94 57 SER B C 1
ATOM 1680 O O . SER B 1 57 ? 11.641 -14.469 6.543 1 96.94 57 SER B O 1
ATOM 1682 N N . GLN B 1 58 ? 11.641 -15.297 8.57 1 94.94 58 GLN B N 1
ATOM 1683 C CA . GLN B 1 58 ? 13.094 -15.438 8.633 1 94.94 58 GLN B CA 1
ATOM 1684 C C . GLN B 1 58 ? 13.594 -16.484 7.641 1 94.94 58 GLN B C 1
ATOM 1686 O O . GLN B 1 58 ? 14.781 -16.516 7.316 1 94.94 58 GLN B O 1
ATOM 1691 N N . GLN B 1 59 ? 12.703 -17.312 7.203 1 94.38 59 GLN B N 1
ATOM 1692 C CA . GLN B 1 59 ? 13.062 -18.375 6.277 1 94.38 59 GLN B CA 1
ATOM 1693 C C . GLN B 1 59 ? 13 -17.906 4.828 1 94.38 59 GLN B C 1
ATOM 1695 O O . GLN B 1 59 ? 13.367 -18.625 3.908 1 94.38 59 GLN B O 1
ATOM 1700 N N . ASN B 1 60 ? 12.461 -16.672 4.629 1 93.38 60 ASN B N 1
ATOM 1701 C CA . ASN B 1 60 ? 12.359 -16.078 3.303 1 93.38 60 ASN B CA 1
ATOM 1702 C C . ASN B 1 60 ? 13.258 -14.852 3.168 1 93.38 60 ASN B C 1
ATOM 1704 O O . ASN B 1 60 ? 13.359 -14.047 4.094 1 93.38 60 ASN B O 1
ATOM 1708 N N . GLN B 1 61 ? 13.852 -14.758 2.039 1 94.25 61 GLN B N 1
ATOM 1709 C CA . GLN B 1 61 ? 14.664 -13.57 1.786 1 94.25 61 GLN B CA 1
ATOM 1710 C C . GLN B 1 61 ? 13.852 -12.484 1.077 1 94.25 61 GLN B C 1
ATOM 1712 O O . GLN B 1 61 ? 13.023 -12.789 0.22 1 94.25 61 GLN B O 1
ATOM 1717 N N . PRO B 1 62 ? 14.094 -11.242 1.459 1 97 62 PRO B N 1
ATOM 1718 C CA . PRO B 1 62 ? 13.5 -10.172 0.658 1 97 62 PRO B CA 1
ATOM 1719 C C . PRO B 1 62 ? 13.969 -10.188 -0.795 1 97 62 PRO B C 1
ATOM 1721 O O . PRO B 1 62 ? 15.133 -10.492 -1.067 1 97 62 PRO B O 1
ATOM 1724 N N . GLU B 1 63 ? 13.125 -9.852 -1.67 1 97.44 63 GLU B N 1
ATOM 1725 C CA . GLU B 1 63 ? 13.461 -9.938 -3.088 1 97.44 63 GLU B CA 1
ATOM 1726 C C . GLU B 1 63 ? 12.93 -8.734 -3.857 1 97.44 63 GLU B C 1
ATOM 1728 O O . GLU B 1 63 ? 12.023 -8.047 -3.391 1 97.44 63 GLU B O 1
ATOM 1733 N N . VAL B 1 64 ? 13.469 -8.5 -5.051 1 96.25 64 VAL B N 1
ATOM 1734 C CA . VAL B 1 64 ? 12.969 -7.531 -6.02 1 96.25 64 VAL B CA 1
ATOM 1735 C C . VAL B 1 64 ? 13.062 -8.109 -7.43 1 96.25 64 VAL B C 1
ATOM 1737 O O . VAL B 1 64 ? 13.812 -9.055 -7.672 1 96.25 64 VAL B O 1
ATOM 1740 N N . HIS B 1 65 ? 12.219 -7.59 -8.25 1 96.38 65 HIS B N 1
ATOM 1741 C CA . HIS B 1 65 ? 12.234 -7.863 -9.68 1 96.38 65 HIS B CA 1
ATOM 1742 C C . HIS B 1 65 ? 12.555 -6.605 -10.484 1 96.38 65 HIS B C 1
ATOM 1744 O O . HIS B 1 65 ? 12.391 -5.492 -9.984 1 96.38 65 HIS B O 1
ATOM 1750 N N . ARG B 1 66 ? 13.031 -6.762 -11.75 1 93.62 66 ARG B N 1
ATOM 1751 C CA . ARG B 1 66 ? 13.422 -5.605 -12.555 1 93.62 66 ARG B CA 1
ATOM 1752 C C . ARG B 1 66 ? 12.602 -5.539 -13.844 1 93.62 66 ARG B C 1
ATOM 1754 O O . ARG B 1 66 ? 12.25 -4.449 -14.305 1 93.62 66 ARG B O 1
ATOM 1761 N N . ARG B 1 67 ? 12.242 -6.621 -14.344 1 96 67 ARG B N 1
ATOM 1762 C CA . ARG B 1 67 ? 11.586 -6.66 -15.648 1 96 67 ARG B CA 1
ATOM 1763 C C . ARG B 1 67 ? 10.07 -6.652 -15.492 1 96 67 ARG B C 1
ATOM 1765 O O . ARG B 1 67 ? 9.352 -6.148 -16.359 1 96 67 ARG B O 1
ATOM 1772 N N . TYR B 1 68 ? 9.555 -7.176 -14.367 1 97.81 68 TYR B N 1
ATOM 1773 C CA . TYR B 1 68 ? 8.117 -7.305 -14.164 1 97.81 68 TYR B CA 1
ATOM 1774 C C . TYR B 1 68 ? 7.699 -6.695 -12.828 1 97.81 68 TYR B C 1
ATOM 1776 O O . TYR B 1 68 ? 8.461 -6.734 -11.859 1 97.81 68 TYR B O 1
ATOM 1784 N N . LEU B 1 69 ? 6.594 -6.074 -12.844 1 98.19 69 LEU B N 1
ATOM 1785 C CA . LEU B 1 69 ? 5.91 -5.922 -11.562 1 98.19 69 LEU B CA 1
ATOM 1786 C C . LEU B 1 69 ? 5.07 -7.156 -11.25 1 98.19 69 LEU B C 1
ATOM 1788 O O . LEU B 1 69 ? 4.723 -7.922 -12.148 1 98.19 69 LEU B O 1
ATOM 1792 N N . ASP B 1 70 ? 4.805 -7.367 -9.984 1 98.69 70 ASP B N 1
ATOM 1793 C CA . ASP B 1 70 ? 4.004 -8.492 -9.508 1 98.69 70 ASP B CA 1
ATOM 1794 C C . ASP B 1 70 ? 2.664 -8.016 -8.953 1 98.69 70 ASP B C 1
ATOM 1796 O O . ASP B 1 70 ? 2.615 -7.082 -8.148 1 98.69 70 ASP B O 1
ATOM 1800 N N . ILE B 1 71 ? 1.619 -8.625 -9.352 1 98.88 71 ILE B N 1
ATOM 1801 C CA . ILE B 1 71 ? 0.385 -8.562 -8.578 1 98.88 71 ILE B CA 1
ATOM 1802 C C . ILE B 1 71 ? 0.191 -9.859 -7.797 1 98.88 71 ILE B C 1
ATOM 1804 O O . ILE B 1 71 ? -0.118 -10.898 -8.375 1 98.88 71 ILE B O 1
ATOM 1808 N N . HIS B 1 72 ? 0.43 -9.82 -6.5 1 98.94 72 HIS B N 1
ATOM 1809 C CA . HIS B 1 72 ? 0.115 -10.945 -5.629 1 98.94 72 HIS B CA 1
ATOM 1810 C C . HIS B 1 72 ? -1.361 -10.945 -5.246 1 98.94 72 HIS B C 1
ATOM 1812 O O . HIS B 1 72 ? -1.89 -9.938 -4.781 1 98.94 72 HIS B O 1
ATOM 1818 N N . TYR B 1 73 ? -2.045 -12.031 -5.484 1 98.88 73 TYR B N 1
ATOM 1819 C CA . TYR B 1 73 ? -3.465 -12.18 -5.191 1 98.88 73 TYR B CA 1
ATOM 1820 C C . TYR B 1 73 ? -3.73 -13.453 -4.406 1 98.88 73 TYR B C 1
ATOM 1822 O O . TYR B 1 73 ? -3.375 -14.547 -4.852 1 98.88 73 TYR B O 1
ATOM 1830 N N . LEU B 1 74 ? -4.352 -13.336 -3.238 1 98.81 74 LEU B N 1
ATOM 1831 C CA . LEU B 1 74 ? -4.574 -14.5 -2.391 1 98.81 74 LEU B CA 1
ATOM 1832 C C . LEU B 1 74 ? -5.953 -15.102 -2.646 1 98.81 74 LEU B C 1
ATOM 1834 O O . LEU B 1 74 ? -6.969 -14.422 -2.506 1 98.81 74 LEU B O 1
ATOM 1838 N N . LEU B 1 75 ? -5.992 -16.344 -3.043 1 98.56 75 LEU B N 1
ATOM 1839 C CA . LEU B 1 75 ? -7.238 -17.047 -3.32 1 98.56 75 LEU B CA 1
ATOM 1840 C C . LEU B 1 75 ? -7.77 -17.734 -2.061 1 98.56 75 LEU B C 1
ATOM 1842 O O . LEU B 1 75 ? -8.977 -17.734 -1.816 1 98.56 75 LEU B O 1
ATOM 1846 N N . SER B 1 76 ? -6.895 -18.328 -1.291 1 98.5 76 SER B N 1
ATOM 1847 C CA . SER B 1 76 ? -7.309 -19.016 -0.077 1 98.5 76 SER B CA 1
ATOM 1848 C C . SER B 1 76 ? -6.184 -19.047 0.95 1 98.5 76 SER B C 1
ATOM 1850 O O . SER B 1 76 ? -5.004 -19.047 0.586 1 98.5 76 SER B O 1
ATOM 1852 N N . GLY B 1 77 ? -6.59 -19.141 2.271 1 98.19 77 GLY B N 1
ATOM 1853 C CA . GLY B 1 77 ? -5.652 -19.172 3.383 1 98.19 77 GLY B CA 1
ATOM 1854 C C . GLY B 1 77 ? -5.359 -17.781 3.945 1 98.19 77 GLY B C 1
ATOM 1855 O O . GLY B 1 77 ? -6.242 -16.922 3.99 1 98.19 77 GLY B O 1
ATOM 1856 N N . ALA B 1 78 ? -4.18 -17.641 4.559 1 98.19 78 ALA B N 1
ATOM 1857 C CA . ALA B 1 78 ? -3.703 -16.391 5.16 1 98.19 78 ALA B CA 1
ATOM 1858 C C . ALA B 1 78 ? -2.201 -16.234 4.949 1 98.19 78 ALA B C 1
ATOM 1860 O O . ALA B 1 78 ? -1.438 -17.188 5.082 1 98.19 78 ALA B O 1
ATOM 1861 N N . GLU B 1 79 ? -1.882 -15.031 4.559 1 98.31 79 GLU B N 1
ATOM 1862 C CA . GLU B 1 79 ? -0.491 -14.75 4.219 1 98.31 79 GLU B CA 1
ATOM 1863 C C . GLU B 1 79 ? -0.084 -13.352 4.688 1 98.31 79 GLU B C 1
ATOM 1865 O O . GLU B 1 79 ? -0.887 -12.422 4.641 1 98.31 79 GLU B O 1
ATOM 1870 N N . ARG B 1 80 ? 1.124 -13.242 5.145 1 98.62 80 ARG B N 1
ATOM 1871 C CA . ARG B 1 80 ? 1.729 -11.922 5.258 1 98.62 80 ARG B CA 1
ATOM 1872 C C . ARG B 1 80 ? 2.791 -11.711 4.188 1 98.62 80 ARG B C 1
ATOM 1874 O O . ARG B 1 80 ? 3.52 -12.641 3.834 1 98.62 80 ARG B O 1
ATOM 1881 N N . ILE B 1 81 ? 2.859 -10.539 3.668 1 98.81 81 ILE B N 1
ATOM 1882 C CA . ILE B 1 81 ? 3.908 -10.156 2.729 1 98.81 81 ILE B CA 1
ATOM 1883 C C . ILE B 1 81 ? 4.703 -8.977 3.289 1 98.81 81 ILE B C 1
ATOM 1885 O O . ILE B 1 81 ? 4.141 -7.91 3.543 1 98.81 81 ILE B O 1
ATOM 1889 N N . GLY B 1 82 ? 5.957 -9.195 3.529 1 98.56 82 GLY B N 1
ATOM 1890 C CA . GLY B 1 82 ? 6.836 -8.094 3.898 1 98.56 82 GLY B CA 1
ATOM 1891 C C . GLY B 1 82 ? 7.109 -7.141 2.75 1 98.56 82 GLY B C 1
ATOM 1892 O O . GLY B 1 82 ? 7.293 -7.566 1.609 1 98.56 82 GLY B O 1
ATOM 1893 N N . VAL B 1 83 ? 7.109 -5.844 3.08 1 98.19 83 VAL B N 1
ATOM 1894 C CA . VAL B 1 83 ? 7.336 -4.859 2.025 1 98.19 83 VAL B CA 1
ATOM 1895 C C . VAL B 1 83 ? 8.164 -3.697 2.572 1 98.19 83 VAL B C 1
ATOM 1897 O O . VAL B 1 83 ? 7.996 -3.297 3.727 1 98.19 83 VAL B O 1
ATOM 1900 N N . VAL B 1 84 ? 9 -3.217 1.745 1 96.38 84 VAL B N 1
ATOM 1901 C CA . VAL B 1 84 ? 9.688 -1.958 2.006 1 96.38 84 VAL B CA 1
ATOM 1902 C C . VAL B 1 84 ? 10.125 -1.322 0.686 1 96.38 84 VAL B C 1
ATOM 1904 O O . VAL B 1 84 ? 10.383 -2.025 -0.292 1 96.38 84 VAL B O 1
ATOM 1907 N N . SER B 1 85 ? 10.125 -0.011 0.675 1 94.31 85 SER B N 1
ATOM 1908 C CA . SER B 1 85 ? 10.688 0.657 -0.493 1 94.31 85 SER B CA 1
ATOM 1909 C C . SER B 1 85 ? 12.18 0.368 -0.628 1 94.31 85 SER B C 1
ATOM 1911 O O . SER B 1 85 ? 12.93 0.457 0.35 1 94.31 85 SER B O 1
ATOM 1913 N N . ASP B 1 86 ? 12.617 0.066 -1.794 1 93.56 86 ASP B N 1
ATOM 1914 C CA . ASP B 1 86 ? 14.039 -0.192 -2.027 1 93.56 86 ASP B CA 1
ATOM 1915 C C . ASP B 1 86 ? 14.852 1.095 -1.924 1 93.56 86 ASP B C 1
ATOM 1917 O O . ASP B 1 86 ? 14.672 2.018 -2.721 1 93.56 86 ASP B O 1
ATOM 1921 N N . ASN B 1 87 ? 15.703 1.149 -1.027 1 90.12 87 ASN B N 1
ATOM 1922 C CA . ASN B 1 87 ? 16.5 2.35 -0.833 1 90.12 87 ASN B CA 1
ATOM 1923 C C . ASN B 1 87 ? 17.781 2.318 -1.679 1 90.12 87 ASN B C 1
ATOM 1925 O O . ASN B 1 87 ? 18.547 3.283 -1.691 1 90.12 87 ASN B O 1
ATOM 1929 N N . GLY B 1 88 ? 18.031 1.191 -2.344 1 89.31 88 GLY B N 1
ATOM 1930 C CA . GLY B 1 88 ? 19.172 1.062 -3.242 1 89.31 88 GLY B CA 1
ATOM 1931 C C . GLY B 1 88 ? 20.453 0.659 -2.533 1 89.31 88 GLY B C 1
ATOM 1932 O O . GLY B 1 88 ? 21.5 0.529 -3.164 1 89.31 88 GLY B O 1
ATOM 1933 N N . HIS B 1 89 ? 20.359 0.399 -1.216 1 91.06 89 HIS B N 1
ATOM 1934 C CA . HIS B 1 89 ? 21.578 0.154 -0.441 1 91.06 89 HIS B CA 1
ATOM 1935 C C . HIS B 1 89 ? 21.516 -1.191 0.273 1 91.06 89 HIS B C 1
ATOM 1937 O O . HIS B 1 89 ? 22.359 -1.491 1.121 1 91.06 89 HIS B O 1
ATOM 1943 N N . ASN B 1 90 ? 20.562 -2.002 -0.091 1 92.94 90 ASN B N 1
ATOM 1944 C CA . ASN B 1 90 ? 20.422 -3.293 0.572 1 92.94 90 ASN B CA 1
ATOM 1945 C C . ASN B 1 90 ? 21.484 -4.277 0.123 1 92.94 90 ASN B C 1
ATOM 1947 O O . ASN B 1 90 ? 21.844 -4.32 -1.057 1 92.94 90 ASN B O 1
ATOM 1951 N N . GLU B 1 91 ? 21.984 -5.012 1.067 1 93.62 91 GLU B N 1
ATOM 1952 C CA . GLU B 1 91 ? 23 -6.023 0.746 1 93.62 91 GLU B CA 1
ATOM 1953 C C . GLU B 1 91 ? 22.391 -7.16 -0.074 1 93.62 91 GLU B C 1
ATOM 1955 O O . GLU B 1 91 ? 21.391 -7.758 0.326 1 93.62 91 GLU B O 1
ATOM 1960 N N . ILE B 1 92 ? 23.094 -7.395 -1.146 1 92.44 92 ILE B N 1
ATOM 1961 C CA . ILE B 1 92 ? 22.609 -8.438 -2.045 1 92.44 92 ILE B CA 1
ATOM 1962 C C . ILE B 1 92 ? 23.031 -9.805 -1.515 1 92.44 92 ILE B C 1
ATOM 1964 O O . ILE B 1 92 ? 24.188 -10 -1.115 1 92.44 92 ILE B O 1
ATOM 1968 N N . ALA B 1 93 ? 22.094 -10.742 -1.393 1 88.81 93 ALA B N 1
ATOM 1969 C CA . ALA B 1 93 ? 22.359 -12.133 -1.014 1 88.81 93 ALA B CA 1
ATOM 1970 C C . ALA B 1 93 ? 22.703 -12.977 -2.236 1 88.81 93 ALA B C 1
ATOM 1972 O O . ALA B 1 93 ? 23.625 -13.805 -2.189 1 88.81 93 ALA B O 1
ATOM 1973 N N . ALA B 1 94 ? 21.906 -12.906 -3.242 1 82.06 94 ALA B N 1
ATOM 1974 C CA . ALA B 1 94 ? 22.156 -13.594 -4.504 1 82.06 94 ALA B CA 1
ATOM 1975 C C . ALA B 1 94 ? 21.984 -12.648 -5.688 1 82.06 94 ALA B C 1
ATOM 1977 O O . ALA B 1 94 ? 21 -11.906 -5.77 1 82.06 94 ALA B O 1
ATOM 1978 N N . SER B 1 95 ? 23.016 -12.695 -6.492 1 73.25 95 SER B N 1
ATOM 1979 C CA . SER B 1 95 ? 23.047 -11.805 -7.648 1 73.25 95 SER B CA 1
ATOM 1980 C C . SER B 1 95 ? 21.781 -11.961 -8.492 1 73.25 95 SER B C 1
ATOM 1982 O O . SER B 1 95 ? 21.047 -12.938 -8.344 1 73.25 95 SER B O 1
ATOM 1984 N N . TYR B 1 96 ? 21.75 -10.898 -9.281 1 73.12 96 TYR B N 1
ATOM 1985 C CA . TYR B 1 96 ? 20.609 -10.859 -10.195 1 73.12 96 TYR B CA 1
ATOM 1986 C C . TYR B 1 96 ? 20.594 -12.102 -11.086 1 73.12 96 TYR B C 1
ATOM 1988 O O . TYR B 1 96 ? 21.516 -12.312 -11.883 1 73.12 96 TYR B O 1
ATOM 1996 N N . LEU B 1 97 ? 19.516 -12.914 -10.75 1 79.31 97 LEU B N 1
ATOM 1997 C CA . LEU B 1 97 ? 19.266 -14.055 -11.625 1 79.31 97 LEU B CA 1
ATOM 1998 C C . LEU B 1 97 ? 18.422 -13.648 -12.82 1 79.31 97 LEU B C 1
ATOM 2000 O O . LEU B 1 97 ? 17.188 -13.664 -12.75 1 79.31 97 LEU B O 1
ATOM 2004 N N . GLU B 1 98 ? 19.016 -13.305 -13.883 1 81.06 98 GLU B N 1
ATOM 2005 C CA . GLU B 1 98 ? 18.375 -12.703 -15.047 1 81.06 98 GLU B CA 1
ATOM 2006 C C . GLU B 1 98 ? 17.234 -13.57 -15.562 1 81.06 98 GLU B C 1
ATOM 2008 O O . GLU B 1 98 ? 16.156 -13.062 -15.875 1 81.06 98 GLU B O 1
ATOM 2013 N N . ASP B 1 99 ? 17.484 -14.867 -15.57 1 83.56 99 ASP B N 1
ATOM 2014 C CA . ASP B 1 99 ? 16.5 -15.797 -16.109 1 83.56 99 ASP B CA 1
ATOM 2015 C C . ASP B 1 99 ? 15.25 -15.82 -15.227 1 83.56 99 ASP B C 1
ATOM 2017 O O . ASP B 1 99 ? 14.156 -16.109 -15.719 1 83.56 99 ASP B O 1
ATOM 2021 N N . ARG B 1 100 ? 15.453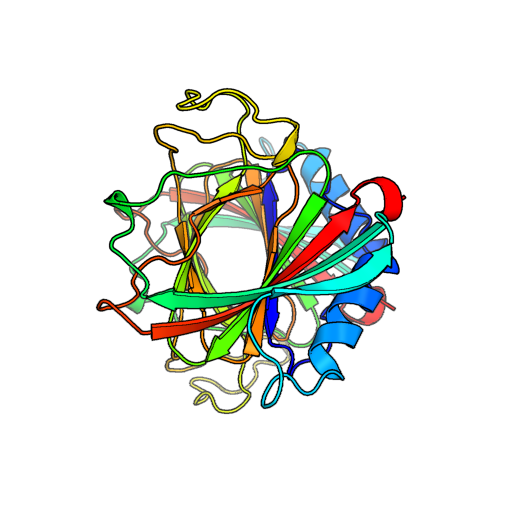 -15.414 -14.039 1 88.88 100 ARG B N 1
ATOM 2022 C CA . ARG B 1 100 ? 14.336 -15.492 -13.109 1 88.88 100 ARG B CA 1
ATOM 2023 C C . ARG B 1 100 ? 13.82 -14.102 -12.75 1 88.88 100 ARG B C 1
ATOM 2025 O O . ARG B 1 100 ? 12.836 -13.961 -12.023 1 88.88 100 ARG B O 1
ATOM 2032 N N . ASP B 1 101 ? 14.508 -13.125 -13.234 1 95.44 101 ASP B N 1
ATOM 2033 C CA . ASP B 1 101 ? 14.148 -11.734 -12.945 1 95.44 101 ASP B CA 1
ATOM 2034 C C . ASP B 1 101 ? 14.008 -11.516 -11.438 1 95.44 101 ASP B C 1
ATOM 2036 O O . ASP B 1 101 ? 12.977 -11.031 -10.969 1 95.44 101 ASP B O 1
ATOM 2040 N N . ILE B 1 102 ? 15.094 -11.891 -10.711 1 94.62 102 ILE B N 1
ATOM 2041 C CA . ILE B 1 102 ? 14.953 -11.805 -9.266 1 94.62 102 ILE B CA 1
ATOM 2042 C C . ILE B 1 102 ? 16.297 -11.484 -8.633 1 94.62 102 ILE B C 1
ATOM 2044 O O . ILE B 1 102 ? 17.328 -12 -9.07 1 94.62 102 ILE B O 1
ATOM 2048 N N . ILE B 1 103 ? 16.391 -10.594 -7.734 1 94.31 103 ILE B N 1
ATOM 2049 C CA . ILE B 1 103 ? 17.484 -10.32 -6.812 1 94.31 103 ILE B CA 1
ATOM 2050 C C . ILE B 1 103 ? 17.031 -10.586 -5.379 1 94.31 103 ILE B C 1
ATOM 2052 O O . ILE B 1 103 ? 15.945 -10.156 -4.977 1 94.31 103 ILE B O 1
ATOM 2056 N N . PHE B 1 104 ? 17.828 -11.297 -4.613 1 95.44 104 PHE B N 1
ATOM 2057 C CA . PHE B 1 104 ? 17.547 -11.5 -3.195 1 95.44 104 PHE B CA 1
ATOM 2058 C C . PHE B 1 104 ? 18.453 -10.617 -2.338 1 95.44 104 PHE B C 1
ATOM 2060 O O . PHE B 1 104 ? 19.641 -10.484 -2.613 1 95.44 104 PHE B O 1
ATOM 2067 N N . TYR B 1 105 ? 17.844 -10.008 -1.356 1 95.75 105 TYR B N 1
ATOM 2068 C CA . TYR B 1 105 ? 18.609 -9.25 -0.369 1 95.75 105 TYR B CA 1
ATOM 2069 C C . TYR B 1 105 ? 18.781 -10.047 0.918 1 95.75 105 TYR B C 1
ATOM 2071 O O . TYR B 1 105 ? 17.969 -10.922 1.23 1 95.75 105 TYR B O 1
ATOM 2079 N N . GLN B 1 106 ? 19.828 -9.797 1.623 1 94.06 106 GLN B N 1
ATOM 2080 C CA . GLN B 1 106 ? 20.078 -10.469 2.891 1 94.06 106 GLN B CA 1
ATOM 2081 C C . GLN B 1 106 ? 19.078 -10.023 3.961 1 94.06 106 GLN B C 1
ATOM 2083 O O . GLN B 1 106 ? 18.484 -10.852 4.648 1 94.06 106 GLN B O 1
ATOM 2088 N N . GLN B 1 107 ? 19.031 -8.742 4.102 1 92.81 107 GLN B N 1
ATOM 2089 C CA . GLN B 1 107 ? 18.141 -8.109 5.066 1 92.81 107 GLN B CA 1
ATOM 2090 C C . GLN B 1 107 ? 17.688 -6.738 4.57 1 92.81 107 GLN B C 1
ATOM 2092 O O . GLN B 1 107 ? 18.297 -6.164 3.668 1 92.81 107 GLN B O 1
ATOM 2097 N N . VAL B 1 108 ? 16.594 -6.27 5.105 1 95.44 108 VAL B N 1
ATOM 2098 C CA . VAL B 1 108 ? 16.109 -4.922 4.812 1 95.44 108 VAL B CA 1
ATOM 2099 C C . VAL B 1 108 ? 15.672 -4.238 6.105 1 95.44 108 VAL B C 1
ATOM 2101 O O . VAL B 1 108 ? 15.305 -4.91 7.078 1 95.44 108 VAL B O 1
ATOM 2104 N N . GLN B 1 109 ? 15.781 -2.959 6.094 1 94 109 GLN B N 1
ATOM 2105 C CA . GLN B 1 109 ? 15.336 -2.168 7.238 1 94 109 GLN B CA 1
ATOM 2106 C C . GLN B 1 109 ? 13.953 -1.572 6.992 1 94 109 GLN B C 1
ATOM 2108 O O . GLN B 1 109 ? 13.562 -1.35 5.844 1 94 109 GLN B O 1
ATOM 2113 N N . ASN B 1 110 ? 13.18 -1.368 8.117 1 94.44 110 ASN B N 1
ATOM 2114 C CA . ASN B 1 110 ? 11.883 -0.691 8.109 1 94.44 110 ASN B CA 1
ATOM 2115 C C . ASN B 1 110 ? 10.844 -1.478 7.32 1 94.44 110 ASN B C 1
ATOM 2117 O O . ASN B 1 110 ? 9.984 -0.89 6.66 1 94.44 110 ASN B O 1
ATOM 2121 N N . GLU B 1 111 ? 11.047 -2.742 7.297 1 96.75 111 GLU B N 1
ATOM 2122 C CA . GLU B 1 111 ? 10.078 -3.641 6.676 1 96.75 111 GLU B CA 1
ATOM 2123 C C . GLU B 1 111 ? 8.773 -3.684 7.469 1 96.75 111 GLU B C 1
ATOM 2125 O O . GLU B 1 111 ? 8.797 -3.723 8.703 1 96.75 111 GLU B O 1
ATOM 2130 N N . PHE B 1 112 ? 7.652 -3.611 6.758 1 97.75 112 PHE B N 1
ATOM 2131 C CA . PHE B 1 112 ? 6.359 -3.879 7.379 1 97.75 112 PHE B CA 1
ATOM 2132 C C . PHE B 1 112 ? 5.621 -4.988 6.641 1 97.75 112 PHE B C 1
ATOM 2134 O O . PHE B 1 112 ? 6.039 -5.406 5.559 1 97.75 112 PHE B O 1
ATOM 2141 N N . PHE B 1 113 ? 4.551 -5.512 7.316 1 98.44 113 PHE B N 1
ATOM 2142 C CA . PHE B 1 113 ? 3.914 -6.695 6.75 1 98.44 113 PHE B CA 1
ATOM 2143 C C . PHE B 1 113 ? 2.455 -6.414 6.41 1 98.44 113 PHE B C 1
ATOM 2145 O O . PHE B 1 113 ? 1.68 -5.996 7.273 1 98.44 113 PHE B O 1
ATOM 2152 N N . LEU B 1 114 ? 2.115 -6.613 5.129 1 98.38 114 LEU B N 1
ATOM 2153 C CA . LEU B 1 114 ? 0.726 -6.617 4.684 1 98.38 114 LEU B CA 1
ATOM 2154 C C . LEU B 1 114 ? -0.005 -7.852 5.199 1 98.38 114 LEU B C 1
ATOM 2156 O O . LEU B 1 114 ? 0.549 -8.953 5.191 1 98.38 114 LEU B O 1
ATOM 2160 N N . GLU B 1 115 ? -1.185 -7.645 5.68 1 97.81 115 GLU B N 1
ATOM 2161 C CA . GLU B 1 115 ? -2.062 -8.758 6.02 1 97.81 115 GLU B CA 1
ATOM 2162 C C . GLU B 1 115 ? -2.971 -9.125 4.848 1 97.81 115 GLU B C 1
ATOM 2164 O O . GLU B 1 115 ? -3.906 -8.391 4.527 1 97.81 115 GLU B O 1
ATOM 2169 N N . MET B 1 116 ? -2.729 -10.336 4.34 1 97.94 116 MET B N 1
ATOM 2170 C CA . MET B 1 116 ? -3.506 -10.781 3.191 1 97.94 116 MET B CA 1
ATOM 2171 C C . MET B 1 116 ? -4.594 -11.766 3.617 1 97.94 116 MET B C 1
ATOM 2173 O O . MET B 1 116 ? -4.305 -12.789 4.23 1 97.94 116 MET B O 1
ATOM 2177 N N . ILE B 1 117 ? -5.746 -11.438 3.344 1 96.88 117 ILE B N 1
ATOM 2178 C CA . ILE B 1 117 ? -6.855 -12.383 3.387 1 96.88 117 ILE B CA 1
ATOM 2179 C C . ILE B 1 117 ? -7.367 -12.641 1.971 1 96.88 117 ILE B C 1
ATOM 2181 O O . ILE B 1 117 ? -7.066 -11.883 1.047 1 96.88 117 ILE B O 1
ATOM 2185 N N . PRO B 1 118 ? -8.109 -13.75 1.789 1 97.75 118 PRO B N 1
ATOM 2186 C CA . PRO B 1 118 ? -8.586 -14.039 0.434 1 97.75 118 PRO B CA 1
ATOM 2187 C C . PRO B 1 118 ? -9.305 -12.844 -0.2 1 97.75 118 PRO B C 1
ATOM 2189 O O . PRO B 1 118 ? -10.164 -12.234 0.432 1 97.75 118 PRO B O 1
ATOM 2192 N N . GLY B 1 119 ? -8.914 -12.516 -1.428 1 97.25 119 GLY B N 1
ATOM 2193 C CA . GLY B 1 119 ? -9.469 -11.375 -2.131 1 97.25 119 GLY B CA 1
ATOM 2194 C C . GLY B 1 119 ? -8.539 -10.18 -2.168 1 97.25 119 GLY B C 1
ATOM 2195 O O . GLY B 1 119 ? -8.711 -9.273 -2.988 1 97.25 119 GLY B O 1
ATOM 2196 N N . ASN B 1 120 ? -7.555 -10.141 -1.296 1 97.88 120 ASN B N 1
ATOM 2197 C CA . ASN B 1 120 ? -6.582 -9.055 -1.306 1 97.88 120 ASN B CA 1
ATOM 2198 C C . ASN B 1 120 ? -5.578 -9.211 -2.445 1 97.88 120 ASN B C 1
ATOM 2200 O O . ASN B 1 120 ? -5.172 -10.328 -2.77 1 97.88 120 ASN B O 1
ATOM 2204 N N . TYR B 1 121 ? -5.191 -8.062 -2.98 1 98.5 121 TYR B N 1
ATOM 2205 C CA . TYR B 1 121 ? -4.062 -8.031 -3.904 1 98.5 121 TYR B CA 1
ATOM 2206 C C . TYR B 1 121 ? -3.041 -6.98 -3.484 1 98.5 121 TYR B C 1
ATOM 2208 O O . TYR B 1 121 ? -3.393 -5.988 -2.842 1 98.5 121 TYR B O 1
ATOM 2216 N N . ALA B 1 122 ? -1.826 -7.23 -3.75 1 98.62 122 ALA B N 1
ATOM 2217 C CA . ALA B 1 122 ? -0.711 -6.297 -3.621 1 98.62 122 ALA B CA 1
ATOM 2218 C C . ALA B 1 122 ? 0.033 -6.148 -4.945 1 98.62 122 ALA B C 1
ATOM 2220 O O . ALA B 1 122 ? 0.486 -7.137 -5.527 1 98.62 122 ALA B O 1
ATOM 2221 N N . ILE B 1 123 ? 0.073 -4.957 -5.43 1 98.62 123 ILE B N 1
ATOM 2222 C CA . ILE B 1 123 ? 0.862 -4.648 -6.617 1 98.62 123 ILE B CA 1
ATOM 2223 C C . ILE B 1 123 ? 2.238 -4.133 -6.203 1 98.62 123 ILE B C 1
ATOM 2225 O O . ILE B 1 123 ? 2.352 -3.076 -5.582 1 98.62 123 ILE B O 1
ATOM 2229 N N . LEU B 1 124 ? 3.23 -4.91 -6.555 1 98.62 124 LEU B N 1
ATOM 2230 C CA . LEU B 1 124 ? 4.609 -4.637 -6.164 1 98.62 124 LEU B CA 1
ATOM 2231 C C . LEU B 1 124 ? 5.461 -4.305 -7.383 1 98.62 124 LEU B C 1
ATOM 2233 O O . LEU B 1 124 ? 5.645 -5.148 -8.266 1 98.62 124 LEU B O 1
ATOM 2237 N N . PHE B 1 125 ? 5.949 -3.064 -7.422 1 97.94 125 PHE B N 1
ATOM 2238 C CA . PHE B 1 125 ? 6.766 -2.557 -8.516 1 97.94 125 PHE B CA 1
ATOM 2239 C C . PHE B 1 125 ? 8.242 -2.852 -8.273 1 97.94 125 PHE B C 1
ATOM 2241 O O . PHE B 1 125 ? 8.617 -3.32 -7.195 1 97.94 125 PHE B O 1
ATOM 2248 N N . PRO B 1 126 ? 9.102 -2.629 -9.289 1 96.31 126 PRO B N 1
ATOM 2249 C CA . PRO B 1 126 ? 10.531 -2.932 -9.148 1 96.31 126 PRO B CA 1
ATOM 2250 C C . PRO B 1 126 ? 11.164 -2.223 -7.953 1 96.31 126 PRO B C 1
ATOM 2252 O O . PRO B 1 126 ? 12.156 -2.707 -7.398 1 96.31 126 PRO B O 1
ATOM 2255 N N . GLN B 1 127 ? 10.586 -1.167 -7.496 1 96.12 127 GLN B N 1
ATOM 2256 C CA . GLN B 1 127 ? 11.141 -0.405 -6.383 1 96.12 127 GLN B CA 1
ATOM 2257 C C . GLN B 1 127 ? 10.648 -0.95 -5.043 1 96.12 127 GLN B C 1
ATOM 2259 O O . GLN B 1 127 ? 11.062 -0.474 -3.984 1 96.12 127 GLN B O 1
ATOM 2264 N N . ASP B 1 128 ? 9.805 -1.927 -5.062 1 97.25 128 ASP B N 1
ATOM 2265 C CA . ASP B 1 128 ? 9.25 -2.496 -3.842 1 97.25 128 ASP B CA 1
ATOM 2266 C C . ASP B 1 128 ? 9.93 -3.818 -3.49 1 97.25 128 ASP B C 1
ATOM 2268 O O . ASP B 1 128 ? 9.672 -4.84 -4.129 1 97.25 128 ASP B O 1
ATOM 2272 N N . VAL B 1 129 ? 10.734 -3.777 -2.488 1 97.5 129 VAL B N 1
ATOM 2273 C CA . VAL B 1 129 ? 11.242 -5.023 -1.927 1 97.5 129 VAL B CA 1
ATOM 2274 C C . VAL B 1 129 ? 10.109 -5.777 -1.232 1 97.5 129 VAL B C 1
ATOM 2276 O O . VAL B 1 129 ? 9.305 -5.176 -0.52 1 97.5 129 VAL B O 1
ATOM 2279 N N . HIS B 1 130 ? 10.008 -7.055 -1.504 1 98.56 130 HIS B N 1
ATOM 2280 C CA . HIS B 1 130 ? 8.914 -7.785 -0.864 1 98.56 130 HIS B CA 1
ATOM 2281 C C . HIS B 1 130 ? 9.359 -9.18 -0.439 1 98.56 130 HIS B C 1
ATOM 2283 O O . HIS B 1 130 ? 10.352 -9.703 -0.955 1 98.56 130 HIS B O 1
ATOM 2289 N N . ARG B 1 131 ? 8.773 -9.695 0.555 1 98.25 131 ARG B N 1
ATOM 2290 C CA . ARG B 1 131 ? 8.945 -11.023 1.138 1 98.25 131 ARG B CA 1
ATOM 2291 C C . ARG B 1 131 ? 7.613 -11.773 1.203 1 98.25 131 ARG B C 1
ATOM 2293 O O . ARG B 1 131 ? 6.891 -11.672 2.195 1 98.25 131 ARG B O 1
ATOM 2300 N N . PRO B 1 132 ? 7.312 -12.578 0.134 1 98.25 132 PRO B N 1
ATOM 2301 C CA . PRO B 1 132 ? 6.004 -13.234 0.093 1 98.25 132 PRO B CA 1
ATOM 2302 C C . PRO B 1 132 ? 5.949 -14.5 0.947 1 98.25 132 PRO B C 1
ATOM 2304 O O . PRO B 1 132 ? 6.973 -14.93 1.484 1 98.25 132 PRO B O 1
ATOM 2307 N N . ALA B 1 133 ? 4.781 -15.047 1.16 1 98.44 133 ALA B N 1
ATOM 2308 C CA . ALA B 1 133 ? 4.523 -16.375 1.706 1 98.44 133 ALA B CA 1
ATOM 2309 C C . ALA B 1 133 ? 4.961 -16.469 3.166 1 98.44 133 ALA B C 1
ATOM 2311 O O . ALA B 1 133 ? 5.48 -17.5 3.602 1 98.44 133 ALA B O 1
ATOM 2312 N N . CYS B 1 134 ? 4.832 -15.344 3.885 1 98.75 134 CYS B N 1
ATOM 2313 C CA . CYS B 1 134 ? 5.172 -15.359 5.305 1 98.75 134 CYS B CA 1
ATOM 2314 C C . CYS B 1 134 ? 3.959 -15.734 6.148 1 98.75 134 CYS B C 1
ATOM 2316 O O . CYS B 1 134 ? 2.826 -15.391 5.801 1 98.75 134 CYS B O 1
ATOM 2318 N N . ASN B 1 135 ? 4.211 -16.281 7.297 1 98.56 135 ASN B N 1
ATOM 2319 C CA . ASN B 1 135 ? 3.176 -16.672 8.242 1 98.56 135 ASN B CA 1
ATOM 2320 C C . ASN B 1 135 ? 2.449 -15.461 8.812 1 98.56 135 ASN B C 1
ATOM 2322 O O . ASN B 1 135 ? 3.082 -14.469 9.18 1 98.56 135 ASN B O 1
ATOM 2326 N N . LYS B 1 136 ? 1.183 -15.609 8.883 1 96.56 136 LYS B N 1
ATOM 2327 C CA . LYS B 1 136 ? 0.428 -14.695 9.727 1 96.56 136 LYS B CA 1
ATOM 2328 C C . LYS B 1 136 ? 0.533 -15.094 11.195 1 96.56 136 LYS B C 1
ATOM 2330 O O . LYS B 1 136 ? 1.017 -14.32 12.023 1 96.56 136 LYS B O 1
ATOM 2335 N N . THR B 1 137 ? 0.032 -16.312 11.508 1 95.38 137 THR B N 1
ATOM 2336 C CA . THR B 1 137 ? 0.103 -16.828 12.867 1 95.38 137 THR B CA 1
ATOM 2337 C C . THR B 1 137 ? 0.863 -18.156 12.906 1 95.38 137 THR B C 1
ATOM 2339 O O . THR B 1 137 ? 1.552 -18.453 13.883 1 95.38 137 THR B O 1
ATOM 2342 N N . SER B 1 138 ? 0.628 -18.984 11.867 1 97.25 138 SER B N 1
ATOM 2343 C CA . SER B 1 138 ? 1.245 -20.297 11.727 1 97.25 138 SER B CA 1
ATOM 2344 C C . SER B 1 138 ? 1.382 -20.688 10.266 1 97.25 138 SER B C 1
ATOM 2346 O O . SER B 1 138 ? 0.867 -20 9.375 1 97.25 138 SER B O 1
ATOM 2348 N N . ASN B 1 139 ? 2.158 -21.766 10.125 1 98.44 139 ASN B N 1
ATOM 2349 C CA . ASN B 1 139 ? 2.217 -22.312 8.773 1 98.44 139 ASN B CA 1
ATOM 2350 C C . ASN B 1 139 ? 0.822 -22.594 8.219 1 98.44 139 ASN B C 1
ATOM 2352 O O . ASN B 1 139 ? -0.001 -23.219 8.883 1 98.44 139 ASN B O 1
ATOM 2356 N N . THR B 1 140 ? 0.567 -22.062 7.102 1 98.56 140 THR B N 1
ATOM 2357 C CA . THR B 1 140 ? -0.753 -22.141 6.488 1 98.56 140 THR B CA 1
ATOM 2358 C C . THR B 1 140 ? -0.641 -22.484 5.004 1 98.56 140 THR B C 1
ATOM 2360 O O . THR B 1 140 ? 0.155 -21.875 4.281 1 98.56 140 THR B O 1
ATOM 2363 N N . LEU B 1 141 ? -1.395 -23.531 4.555 1 98.56 141 LEU B N 1
ATOM 2364 C CA . LEU B 1 141 ? -1.511 -23.797 3.125 1 98.56 141 LEU B CA 1
ATOM 2365 C C . LEU B 1 141 ? -2.258 -22.672 2.42 1 98.56 141 LEU B C 1
ATOM 2367 O O . LEU B 1 141 ? -3.354 -22.297 2.84 1 98.56 141 LEU B O 1
ATOM 2371 N N . ILE B 1 142 ? -1.627 -22.141 1.375 1 98.69 142 ILE B N 1
ATOM 2372 C CA . ILE B 1 142 ? -2.281 -21.062 0.657 1 98.69 142 ILE B CA 1
ATOM 2373 C C . ILE B 1 142 ? -2.314 -21.375 -0.837 1 98.69 142 ILE B C 1
ATOM 2375 O O . ILE B 1 142 ? -1.51 -22.172 -1.329 1 98.69 142 ILE B O 1
ATOM 2379 N N . ARG B 1 143 ? -3.342 -20.906 -1.507 1 98.62 143 ARG B N 1
ATOM 2380 C CA . ARG B 1 143 ? -3.453 -20.812 -2.959 1 98.62 143 ARG B CA 1
ATOM 2381 C C . ARG B 1 143 ? -3.475 -19.359 -3.412 1 98.62 143 ARG B C 1
ATOM 2383 O O . ARG B 1 143 ? -4.23 -18.547 -2.875 1 98.62 143 ARG B O 1
ATOM 2390 N N . LYS B 1 144 ? -2.545 -19 -4.309 1 98.81 144 LYS B N 1
ATOM 2391 C CA . LYS B 1 144 ? -2.471 -17.609 -4.734 1 98.81 144 LYS B CA 1
ATOM 2392 C C . LYS B 1 144 ? -2.07 -17.5 -6.203 1 98.81 144 LYS B C 1
ATOM 2394 O O . LYS B 1 144 ? -1.638 -18.484 -6.809 1 98.81 144 LYS B O 1
ATOM 2399 N N . VAL B 1 145 ? -2.33 -16.359 -6.727 1 98.88 145 VAL B N 1
ATOM 2400 C CA . VAL B 1 145 ? -1.914 -16.031 -8.086 1 98.88 145 VAL B CA 1
ATOM 2401 C C . VAL B 1 145 ? -0.929 -14.867 -8.062 1 98.88 145 VAL B C 1
ATOM 2403 O O . VAL B 1 145 ? -1.126 -13.898 -7.328 1 98.88 145 VAL B O 1
ATOM 2406 N N . VAL B 1 146 ? 0.154 -14.992 -8.781 1 98.88 146 VAL B N 1
ATOM 2407 C CA . VAL B 1 146 ? 1.05 -13.867 -9.039 1 98.88 146 VAL B CA 1
ATOM 2408 C C . VAL B 1 146 ? 1.01 -13.508 -10.523 1 98.88 146 VAL B C 1
ATOM 2410 O O . VAL B 1 146 ? 1.477 -14.273 -11.375 1 98.88 146 VAL B O 1
ATOM 2413 N N . VAL B 1 147 ? 0.406 -12.398 -10.82 1 98.88 147 VAL B N 1
ATOM 2414 C CA . VAL B 1 147 ? 0.418 -11.891 -12.188 1 98.88 147 VAL B CA 1
ATOM 2415 C C . VAL B 1 147 ? 1.688 -11.07 -12.43 1 98.88 147 VAL B C 1
ATOM 2417 O O . VAL B 1 147 ? 1.999 -10.164 -11.656 1 98.88 147 VAL B O 1
ATOM 2420 N N . LYS B 1 148 ? 2.443 -11.43 -13.406 1 98.69 148 LYS B N 1
ATOM 2421 C CA . LYS B 1 148 ? 3.641 -10.711 -13.836 1 98.69 148 LYS B CA 1
ATOM 2422 C C . LYS B 1 148 ? 3.346 -9.812 -15.031 1 98.69 148 LYS B C 1
ATOM 2424 O O . LYS B 1 148 ? 2.85 -10.281 -16.062 1 98.69 148 LYS B O 1
ATOM 2429 N N . ILE B 1 149 ? 3.555 -8.516 -14.883 1 98.62 149 ILE B N 1
ATOM 2430 C CA . ILE B 1 149 ? 3.348 -7.547 -15.953 1 98.62 149 ILE B CA 1
ATOM 2431 C C . ILE B 1 149 ? 4.672 -6.871 -16.297 1 98.62 149 ILE B C 1
ATOM 2433 O O . ILE B 1 149 ? 5.328 -6.297 -15.43 1 98.62 149 ILE B O 1
ATOM 2437 N N . ALA B 1 150 ? 5.035 -6.961 -17.547 1 97.94 150 ALA B N 1
ATOM 2438 C CA . ALA B 1 150 ? 6.254 -6.27 -17.969 1 97.94 150 ALA B CA 1
ATOM 2439 C C . ALA B 1 150 ? 6.164 -4.773 -17.672 1 97.94 150 ALA B C 1
ATOM 2441 O O . ALA B 1 150 ? 5.18 -4.121 -18.016 1 97.94 150 ALA B O 1
ATOM 2442 N N . VAL B 1 151 ? 7.227 -4.27 -17.062 1 96.56 151 VAL B N 1
ATOM 2443 C CA . VAL B 1 151 ? 7.242 -2.861 -16.672 1 96.56 151 VAL B CA 1
ATOM 2444 C C . VAL B 1 151 ? 7.121 -1.985 -17.922 1 96.56 151 VAL B C 1
ATOM 2446 O O . VAL B 1 151 ? 6.578 -0.879 -17.859 1 96.56 151 VAL B O 1
ATOM 2449 N N . SER B 1 152 ? 7.562 -2.475 -19.078 1 95.5 152 SER B N 1
ATOM 2450 C CA . SER B 1 152 ? 7.492 -1.752 -20.344 1 95.5 152 SER B CA 1
ATOM 2451 C C . SER B 1 152 ? 6.051 -1.471 -20.75 1 95.5 152 SER B C 1
ATOM 2453 O O . SER B 1 152 ? 5.789 -0.606 -21.578 1 95.5 152 SER B O 1
ATOM 2455 N N . GLU B 1 153 ? 5.121 -2.184 -20.109 1 96.06 153 GLU B N 1
ATOM 2456 C CA . GLU B 1 153 ? 3.713 -2.037 -20.469 1 96.06 153 GLU B CA 1
ATOM 2457 C C . GLU B 1 153 ? 3.061 -0.907 -19.672 1 96.06 153 GLU B C 1
ATOM 2459 O O . GLU B 1 153 ? 1.896 -0.571 -19.906 1 96.06 153 GLU B O 1
ATOM 2464 N N . LEU B 1 154 ? 3.736 -0.339 -18.703 1 92.12 154 LEU B N 1
ATOM 2465 C CA . LEU B 1 154 ? 3.186 0.743 -17.906 1 92.12 154 LEU B CA 1
ATOM 2466 C C . LEU B 1 154 ? 3.33 2.084 -18.609 1 92.12 154 LEU B C 1
ATOM 2468 O O . LEU B 1 154 ? 2.795 3.096 -18.156 1 92.12 154 LEU B O 1
ATOM 2472 N N . GLU B 1 155 ? 4.09 2.289 -19.672 1 78.19 155 GLU B N 1
ATOM 2473 C CA . GLU B 1 155 ? 4.332 3.521 -20.422 1 78.19 155 GLU B CA 1
ATOM 2474 C C . GLU B 1 155 ? 3.125 3.898 -21.266 1 78.19 155 GLU B C 1
ATOM 2476 O O . GLU B 1 155 ? 2.369 3.027 -21.703 1 78.19 155 GLU B O 1
#

Radius of gyration: 19.17 Å; Cα contacts (8 Å, |Δi|>4): 741; chains: 2; bounding box: 45×54×46 Å

InterPro domains:
  IPR004375 NanQ anomerase/TabA/YiaL family [PF04074] (1-150)
  IPR004375 NanQ anomerase/TabA/YiaL family [PTHR34986] (1-151)
  IPR004375 NanQ anomerase/TabA/YiaL family [TIGR00022] (1-152)
  IPR037012 NanQ anomerase/TabA/YiaL superfamily [G3DSA:2.60.120.370] (1-153)

Sequence (310 aa):
MIFGHLSQPNPCRFPAAIEKGLDFLRTTDFHNLSPGVIEIDGGKMYAQLIELTTCDSQQNQPEVHRRYLDIHYLLSGAERIGVVSDNGHNEIAASYLEDRDIIFYQQVQNEFFLEMIPGNYAILFPQDVHRPACNKTSNTLIRKVVVKIAVSELEMIFGHLSQPNPCRFPAAIEKGLDFLRTTDFHNLSPGVIEIDGGKMYAQLIELTTCDSQQNQPEVHRRYLDIHYLLSGAERIGVVSDNGHNEIAASYLEDRDIIFYQQVQNEFFLEMIPGNYAILFPQDVHRPACNKTSNTLIRKVVVKIAVSELE

Secondary structure (DSSP, 8-state):
-EEEETTSPPSSPPPHHHHHHHHHHHH--GGGPPSEEEESSGGGEEEEEEEEE-B-GGGS--EE-SSEEEEEEEEES-EEEEEEE--S-PPEEEEEEGGGTEEEES--SS-EEEEE-TTEEEEE-TTEEEEEEE-SSS--EEEEEEEEEEGGGG-/-EEEETTS--SSPPPHHHHHHHHHHHH--GGGPPSEEEESSGGGEEEEEEEEE-B-GGGS--EE-SSEEEEEEEEES-EEEEEEE--S-PPEEEEEEGGGTEEEES--SS-EEEEE-TTEEEEE-TTEEEEEEE-SSS--EEEEEEEEEEGGGG-

pLDDT: mean 95.67, std 4.66, range [71.81, 98.94]

Foldseek 3Di:
DDKDFLVDDDPDDAFPLVVQVSVCVVPDDCPPPDFDKADDPPPQKIKTKDKDKFEALLVWFWKFFDFWKKKKAWAAKKWKKKKDFAPPPFAWPDPQPPVVRMTTGPDDPPIDIDIDHHRMIDIGHRRMTMTIRHDPPDTMITIIMIMIGGPVSRD/DDKDFLVDDDPDDAFPLVVQVSVCVVPDDCPPPDFDKADDPPPQKIKTKDKDKFEALLVWFWKFFDFWKKKKAWAAKKWKKKKDFAPPPFAWPDDQPPVVRMTTGPDDPPIDIDIDHHRMIDIGHRRMTMTIRHDPPDTMITIIMIMIGGPVSRD

Nearest PDB structures (foldseek):
  1s4c-assembly2_B  TM=9.130E-01  e=8.395E-13  Haemophilus influenzae
  1s4c-assembly1_A  TM=9.224E-01  e=1.532E-12  Haemophilus influenzae
  1s4c-assembly2_C  TM=8.665E-01  e=1.608E-11  Haemophilus influenzae
  1s4c-assembly1_D  TM=9.166E-01  e=7.853E-11  Haemophilus influenzae
  4tsd-assembly1_A  TM=7.876E-01  e=1.357E-10  Helicobacter pylori 26695

Solvent-accessible surface area (backbone atoms only — not comparable to full-atom values): 16340 Å² total; per-residue (Å²): 68,37,44,51,43,70,90,47,77,73,91,59,71,62,45,66,54,57,46,51,52,51,48,49,63,71,72,53,77,65,85,84,54,73,68,44,79,44,82,72,53,66,88,48,22,33,32,36,38,44,71,51,64,25,34,58,57,88,79,46,57,37,29,33,30,75,57,38,27,37,35,42,32,35,67,39,56,51,33,20,33,34,38,30,75,59,81,84,74,63,50,71,62,40,74,74,37,70,93,70,40,36,32,32,27,66,60,79,76,73,61,27,47,47,64,40,44,56,44,26,34,38,38,35,40,52,56,31,30,33,26,69,56,12,36,69,89,51,76,27,67,28,36,32,36,39,38,37,34,27,52,82,53,60,111,68,38,44,51,44,70,90,46,77,72,90,59,71,62,45,66,55,57,47,51,53,52,48,48,64,72,69,54,78,64,85,84,54,75,69,44,78,43,81,72,52,66,91,49,22,34,31,36,40,45,72,50,64,25,34,59,57,89,80,48,55,37,28,33,29,75,57,35,25,38,35,43,33,34,67,38,57,50,33,18,33,34,37,30,76,57,83,84,73,64,49,72,62,40,72,75,37,72,94,69,42,37,33,32,27,66,60,79,75,72,62,25,47,47,65,40,43,57,45,27,35,37,37,36,38,52,55,30,30,34,26,70,55,11,36,66,89,51,76,29,65,28,35,32,36,39,36,37,34,28,52,81,55,62,112

Organism: NCBI:txid2582917